Protein AF-A0A2V8R3J3-F1 (afdb_monomer)

Mean predicted aligned error: 10.15 Å

Structure (mmCIF, N/CA/C/O backbone):
data_AF-A0A2V8R3J3-F1
#
_entry.id   AF-A0A2V8R3J3-F1
#
loop_
_atom_site.group_PDB
_atom_site.id
_atom_site.type_symbol
_atom_site.label_atom_id
_atom_site.label_alt_id
_atom_site.label_comp_id
_atom_site.label_asym_id
_atom_site.label_entity_id
_atom_site.label_seq_id
_atom_site.pdbx_PDB_ins_code
_atom_site.Cartn_x
_atom_site.Cartn_y
_atom_site.Cartn_z
_atom_site.occupancy
_atom_site.B_iso_or_equiv
_atom_site.auth_seq_id
_atom_site.auth_comp_id
_atom_site.auth_asym_id
_atom_site.auth_atom_id
_atom_site.pdbx_PDB_model_num
ATOM 1 N N . PHE A 1 1 ? -35.819 13.249 20.692 1.00 42.91 1 PHE A N 1
ATOM 2 C CA . PHE A 1 1 ? -36.403 11.953 20.298 1.00 42.91 1 PHE A CA 1
ATOM 3 C C . PHE A 1 1 ? -35.431 11.275 19.345 1.00 42.91 1 PHE A C 1
ATOM 5 O O . PHE A 1 1 ? -35.082 11.883 18.343 1.00 42.91 1 PHE A O 1
ATOM 12 N N . HIS A 1 2 ? -34.919 10.093 19.696 1.00 44.16 2 HIS A N 1
ATOM 13 C CA . HIS A 1 2 ? -34.054 9.305 18.810 1.00 44.16 2 HIS A CA 1
ATOM 14 C C . HIS A 1 2 ? -34.909 8.629 17.731 1.00 44.16 2 HIS A C 1
ATOM 16 O O . HIS A 1 2 ? -36.010 8.173 18.027 1.00 44.16 2 HIS A O 1
ATOM 22 N N . ALA A 1 3 ? -34.411 8.576 16.493 1.00 47.41 3 ALA A N 1
ATOM 23 C CA . ALA A 1 3 ? -35.167 8.094 15.333 1.00 47.41 3 ALA A CA 1
ATOM 24 C C . ALA A 1 3 ? -35.411 6.572 15.331 1.00 47.41 3 ALA A C 1
ATOM 26 O O . ALA A 1 3 ? -36.243 6.082 14.575 1.00 47.41 3 ALA A O 1
ATOM 27 N N . CYS A 1 4 ? -34.694 5.813 16.164 1.00 45.19 4 CYS A N 1
ATOM 28 C CA . CYS A 1 4 ? -34.815 4.363 16.244 1.00 45.19 4 CYS A CA 1
ATOM 29 C C . CYS A 1 4 ? -34.473 3.878 17.664 1.00 45.19 4 CYS A C 1
ATOM 31 O O . CYS A 1 4 ? -33.452 4.309 18.208 1.00 45.19 4 CYS A O 1
ATOM 33 N N . PRO A 1 5 ? -35.240 2.933 18.240 1.00 49.25 5 PRO A N 1
ATOM 34 C CA . PRO A 1 5 ? -34.886 2.228 19.474 1.00 49.25 5 PRO A CA 1
ATOM 35 C C . PRO A 1 5 ? -33.564 1.443 19.419 1.00 49.25 5 PRO A C 1
ATOM 37 O O . PRO A 1 5 ? -33.252 0.768 20.380 1.00 49.25 5 PRO A O 1
ATOM 40 N N . GLY A 1 6 ? -32.806 1.465 18.317 1.00 51.66 6 GLY A N 1
ATOM 41 C CA . GLY A 1 6 ? -31.495 0.817 18.176 1.00 51.66 6 GLY A CA 1
ATOM 42 C C . GLY A 1 6 ? -30.293 1.772 18.213 1.00 51.66 6 GLY A C 1
ATOM 43 O O . GLY A 1 6 ? -29.151 1.316 18.192 1.00 51.66 6 GLY A O 1
ATOM 44 N N . ASP A 1 7 ? -30.506 3.092 18.278 1.00 54.59 7 ASP A N 1
ATOM 45 C CA . ASP A 1 7 ? -29.428 4.096 18.262 1.00 54.59 7 ASP A CA 1
ATOM 46 C C . ASP A 1 7 ? -28.873 4.395 19.672 1.00 54.59 7 ASP A C 1
ATOM 48 O O . ASP A 1 7 ? -28.800 5.532 20.133 1.00 54.59 7 ASP A O 1
ATOM 52 N N . PHE A 1 8 ? -28.473 3.345 20.395 1.00 54.91 8 PHE A N 1
ATOM 53 C CA . PHE A 1 8 ? -27.893 3.442 21.745 1.00 54.91 8 PHE A CA 1
ATOM 54 C C . PHE A 1 8 ? -26.373 3.663 21.753 1.00 54.91 8 PHE A C 1
ATOM 56 O O . PHE A 1 8 ? -25.719 3.560 22.799 1.00 54.91 8 PHE A O 1
ATOM 63 N N . ARG A 1 9 ? -25.780 3.953 20.588 1.00 55.34 9 ARG A N 1
ATOM 64 C CA . ARG A 1 9 ? -24.326 3.888 20.358 1.00 55.34 9 ARG A CA 1
ATOM 65 C C . ARG A 1 9 ? -23.506 4.888 21.181 1.00 55.34 9 ARG A C 1
ATOM 67 O O . ARG A 1 9 ? -22.289 4.772 21.194 1.00 55.34 9 ARG A O 1
ATOM 74 N N . ARG A 1 10 ? -24.127 5.863 21.853 1.00 57.41 10 ARG A N 1
ATOM 75 C CA . ARG A 1 10 ? -23.413 6.901 22.622 1.00 57.41 10 ARG A CA 1
ATOM 76 C C . ARG A 1 10 ? -23.479 6.747 24.143 1.00 57.41 10 ARG A C 1
ATOM 78 O O . ARG A 1 10 ? -22.656 7.353 24.817 1.00 57.41 10 ARG A O 1
ATOM 85 N N . TYR A 1 11 ? -24.405 5.949 24.680 1.00 67.88 11 TYR A N 1
ATOM 86 C CA . TYR A 1 11 ? -24.687 5.939 26.128 1.00 67.88 11 TYR A CA 1
ATOM 87 C C . TYR A 1 11 ? -24.676 4.553 26.778 1.00 67.88 11 TYR A C 1
ATOM 89 O O . TYR A 1 11 ? -24.856 4.447 27.985 1.00 67.88 11 TYR A O 1
ATOM 97 N N . THR A 1 12 ? -24.444 3.493 26.004 1.00 79.06 12 THR A N 1
ATOM 98 C CA . THR A 1 12 ? -24.236 2.135 26.528 1.00 79.06 12 THR A CA 1
ATOM 99 C C . THR A 1 12 ? -22.749 1.821 26.629 1.00 79.06 12 THR A C 1
ATOM 101 O O . THR A 1 12 ? -21.940 2.418 25.914 1.00 79.06 12 THR A O 1
ATOM 104 N N . ALA A 1 13 ? -22.390 0.853 27.478 1.00 80.88 13 ALA A N 1
ATOM 105 C CA . ALA A 1 13 ? -21.024 0.340 27.532 1.00 80.88 13 ALA A CA 1
ATOM 106 C C . ALA A 1 13 ? -20.548 -0.134 26.148 1.00 80.88 13 ALA A C 1
ATOM 108 O O . ALA A 1 13 ? -19.505 0.308 25.672 1.00 80.88 13 ALA A O 1
ATOM 109 N N . ASP A 1 14 ? -21.370 -0.930 25.458 1.00 82.00 14 ASP A N 1
ATOM 110 C CA . ASP A 1 14 ? -21.074 -1.444 24.115 1.00 82.00 14 ASP A CA 1
ATOM 111 C C . ASP A 1 14 ? -20.912 -0.313 23.087 1.00 82.00 14 ASP A C 1
ATOM 113 O O . ASP A 1 14 ? -19.996 -0.331 22.264 1.00 82.00 14 ASP A O 1
ATOM 117 N N . GLY A 1 15 ? -21.764 0.714 23.163 1.00 80.81 15 GLY A N 1
ATOM 118 C CA . GLY A 1 15 ? -21.678 1.896 22.308 1.00 80.81 15 GLY A CA 1
ATOM 119 C C . GLY A 1 15 ? -20.371 2.672 22.489 1.00 80.81 15 GLY A C 1
ATOM 120 O O . GLY A 1 15 ? -19.706 2.999 21.503 1.00 80.81 15 GLY A O 1
ATOM 121 N N . LEU A 1 16 ? -19.965 2.910 23.741 1.00 83.44 16 LEU A N 1
ATOM 122 C CA . LEU A 1 16 ? -18.696 3.564 24.073 1.00 83.44 16 LEU A CA 1
ATOM 123 C C . LEU A 1 16 ? -17.489 2.735 23.624 1.00 83.44 16 LEU A C 1
ATOM 125 O O . LEU A 1 16 ? -16.563 3.295 23.037 1.00 83.44 16 LEU A O 1
ATOM 129 N N . CYS A 1 17 ? -17.517 1.414 23.823 1.00 83.19 17 CYS A N 1
ATOM 130 C CA . CYS A 1 17 ? -16.487 0.507 23.315 1.00 83.19 17 CYS A CA 1
ATOM 131 C C . CYS A 1 17 ? -16.366 0.601 21.789 1.00 83.19 17 CYS A C 1
ATOM 133 O O . CYS A 1 17 ? -15.278 0.823 21.258 1.00 83.19 17 CYS A O 1
ATOM 135 N N . ALA A 1 18 ? -17.492 0.511 21.075 1.00 74.81 18 ALA A N 1
ATOM 136 C CA . ALA A 1 18 ? -17.528 0.612 19.620 1.00 74.81 18 ALA A CA 1
ATOM 137 C C . ALA A 1 18 ? -17.064 1.986 19.109 1.00 74.81 18 ALA A C 1
ATOM 139 O O . ALA A 1 18 ? -16.524 2.090 18.006 1.00 74.81 18 ALA A O 1
ATOM 140 N N . LEU A 1 19 ? -17.286 3.057 19.874 1.00 77.88 19 LEU A N 1
ATOM 141 C CA . LEU A 1 19 ? -16.795 4.395 19.548 1.00 77.88 19 LEU A CA 1
ATOM 142 C C . LEU A 1 19 ? -15.277 4.499 19.752 1.00 77.88 19 LEU A C 1
ATOM 144 O O . LEU A 1 19 ? -14.589 4.997 18.865 1.00 77.88 19 LEU A O 1
ATOM 148 N N . GLY A 1 20 ? -14.751 3.964 20.856 1.00 80.69 20 GLY A N 1
ATOM 149 C CA . GLY A 1 20 ? -13.310 3.883 21.107 1.00 80.69 20 GLY A CA 1
ATOM 150 C C . GLY A 1 20 ? -12.566 3.076 20.046 1.00 80.69 20 GLY A C 1
ATOM 151 O O . GLY A 1 20 ? -11.585 3.562 19.488 1.00 80.69 20 GLY A O 1
ATOM 152 N N . HIS A 1 21 ? -13.078 1.892 19.697 1.00 75.19 21 HIS A N 1
ATOM 153 C CA . HIS A 1 21 ? -12.499 1.053 18.644 1.00 75.19 21 HIS A CA 1
ATOM 154 C C . HIS A 1 21 ? -12.490 1.755 17.284 1.00 75.19 21 HIS A C 1
ATOM 156 O O . HIS A 1 21 ? -11.467 1.744 16.603 1.00 75.19 21 HIS A O 1
ATOM 162 N N . ARG A 1 22 ? -13.590 2.424 16.906 1.00 65.31 22 ARG A N 1
ATOM 163 C CA . ARG A 1 22 ? -13.649 3.219 15.666 1.00 65.31 22 ARG A CA 1
ATOM 164 C C . ARG A 1 22 ? -12.707 4.420 15.679 1.00 65.31 22 ARG A C 1
ATOM 166 O O . ARG A 1 22 ? -12.228 4.818 14.628 1.00 65.31 22 ARG A O 1
ATOM 173 N N . ALA A 1 23 ? -12.405 4.968 16.854 1.00 71.00 23 ALA A N 1
ATOM 174 C CA . ALA A 1 23 ? -11.395 6.010 17.024 1.00 71.00 23 ALA A CA 1
ATOM 175 C C . ALA A 1 23 ? -9.949 5.462 17.077 1.00 71.00 23 ALA A C 1
ATOM 177 O O . ALA A 1 23 ? -9.011 6.223 17.326 1.00 71.00 23 ALA A O 1
ATOM 178 N N . GLY A 1 24 ? -9.748 4.153 16.877 1.00 66.31 24 GLY A N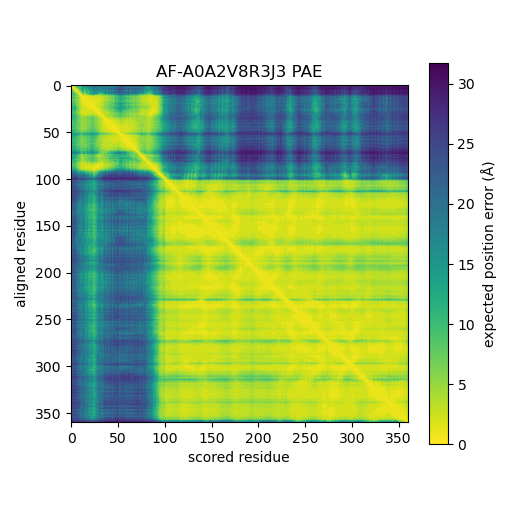 1
ATOM 179 C CA . GLY A 1 24 ? -8.432 3.512 16.922 1.00 66.31 24 GLY A CA 1
ATOM 180 C C . GLY A 1 24 ? -7.829 3.434 18.329 1.00 66.31 24 GLY A C 1
ATOM 181 O O . GLY A 1 24 ? -6.605 3.356 18.475 1.00 66.31 24 GLY A O 1
ATOM 182 N N . LEU A 1 25 ? -8.670 3.492 19.363 1.00 81.38 25 LEU A N 1
ATOM 183 C CA . LEU A 1 25 ? -8.276 3.395 20.762 1.00 81.38 25 LEU A CA 1
ATOM 184 C C . LEU A 1 25 ? -8.548 1.994 21.309 1.00 81.38 25 LEU A C 1
ATOM 186 O O . LEU A 1 25 ? -9.486 1.311 20.902 1.00 81.38 25 LEU A O 1
ATOM 190 N N . GLU A 1 26 ? -7.740 1.585 22.278 1.00 81.88 26 GLU A N 1
ATOM 191 C CA . GLU A 1 26 ? -7.956 0.366 23.045 1.00 81.88 26 GLU A CA 1
ATOM 192 C C . GLU A 1 26 ? -8.824 0.682 24.267 1.00 81.88 26 GLU A C 1
ATOM 194 O O . GLU A 1 26 ? -8.533 1.623 25.013 1.00 81.88 26 GLU A O 1
ATOM 199 N N . VAL A 1 27 ? -9.888 -0.092 24.478 1.00 88.06 27 VAL A N 1
ATOM 200 C CA . VAL A 1 27 ? -10.726 0.027 25.676 1.00 88.06 27 VAL A CA 1
ATOM 201 C C . VAL A 1 27 ? -9.985 -0.610 26.847 1.00 88.06 27 VAL A C 1
ATOM 203 O O . VAL A 1 27 ? -9.779 -1.819 26.866 1.00 88.06 27 VAL A O 1
ATOM 206 N N . VAL A 1 28 ? -9.585 0.195 27.830 1.00 89.75 28 VAL A N 1
ATOM 207 C CA . VAL A 1 28 ? -8.948 -0.306 29.059 1.00 89.75 28 VAL A CA 1
ATOM 208 C C . VAL A 1 28 ? -10.015 -0.818 30.016 1.00 89.75 28 VAL A C 1
ATOM 210 O O . VAL A 1 28 ? -9.911 -1.922 30.541 1.00 89.75 28 VAL A O 1
ATOM 213 N N . CYS A 1 29 ? -11.053 -0.013 30.235 1.00 89.31 29 CYS A N 1
ATOM 214 C CA . CYS A 1 29 ? -12.229 -0.403 30.996 1.00 89.31 29 CYS A CA 1
ATOM 215 C C . CYS A 1 29 ? -13.407 0.520 30.678 1.00 89.31 29 CYS A C 1
ATOM 217 O O . CYS A 1 29 ? -13.229 1.663 30.247 1.00 89.31 29 CYS A O 1
ATOM 219 N N . VAL A 1 30 ? -14.614 0.023 30.933 1.00 87.62 30 VAL A N 1
ATOM 220 C CA . VAL A 1 30 ? -15.837 0.824 30.967 1.00 87.62 30 VAL A CA 1
ATOM 221 C C . VAL A 1 30 ? -16.519 0.557 32.295 1.00 87.62 30 VAL A C 1
ATOM 223 O O . VAL A 1 30 ? -16.745 -0.596 32.651 1.00 87.62 30 VAL A O 1
ATOM 226 N N . LEU A 1 31 ? -16.803 1.619 33.040 1.00 86.50 31 LEU A N 1
ATOM 227 C CA . LEU A 1 31 ? -17.341 1.543 34.390 1.00 86.50 31 LEU A CA 1
ATOM 228 C C . LEU A 1 31 ? -18.715 2.220 34.449 1.00 86.50 31 LEU A C 1
ATOM 230 O O . LEU A 1 31 ? -18.869 3.333 33.931 1.00 86.50 31 LEU A O 1
ATOM 234 N N . PRO A 1 32 ? -19.718 1.581 35.073 1.00 84.19 32 PRO A N 1
ATOM 235 C CA . PRO A 1 32 ? -20.986 2.231 35.363 1.00 84.19 32 PRO A CA 1
ATOM 236 C C . PRO A 1 32 ? -20.775 3.328 36.415 1.00 84.19 32 PRO A C 1
ATOM 238 O O . PRO A 1 32 ? -20.038 3.140 37.381 1.00 84.19 32 PRO A O 1
ATOM 241 N N . VAL A 1 33 ? -21.424 4.479 36.227 1.00 78.44 33 VAL A N 1
ATOM 242 C CA . VAL A 1 33 ? -21.292 5.634 37.141 1.00 78.44 33 VAL A CA 1
ATOM 243 C C . VAL A 1 33 ? -22.565 5.878 37.944 1.00 78.44 33 VAL A C 1
ATOM 245 O O . VAL A 1 33 ? -22.500 6.181 39.130 1.00 78.44 33 VAL A O 1
ATOM 248 N N . HIS A 1 34 ? -23.731 5.749 37.308 1.00 75.31 34 HIS A N 1
ATOM 249 C CA . HIS A 1 34 ? -25.021 5.982 37.953 1.00 75.31 34 HIS A CA 1
ATOM 250 C C . HIS A 1 34 ? -25.994 4.870 37.592 1.00 75.31 34 HIS A C 1
ATOM 252 O O . HIS A 1 34 ? -26.111 4.483 36.425 1.00 75.31 34 HIS A O 1
ATOM 258 N N . SER A 1 35 ? -26.732 4.387 38.585 1.00 75.56 35 SER A N 1
ATOM 259 C CA . SER A 1 35 ? -27.818 3.437 38.364 1.00 75.56 35 SER A CA 1
ATOM 260 C C . SER A 1 35 ? -29.092 4.145 37.903 1.00 75.56 35 SER A C 1
ATOM 262 O O . SER A 1 35 ? -29.298 5.339 38.143 1.00 75.56 35 SER A O 1
ATOM 264 N N . ILE A 1 36 ? -30.009 3.382 37.308 1.00 76.06 36 ILE A N 1
ATOM 265 C CA . ILE A 1 36 ? -31.349 3.877 36.971 1.00 76.06 36 ILE A CA 1
ATOM 266 C C . ILE A 1 36 ? -32.124 4.382 38.203 1.00 76.06 36 ILE A C 1
ATOM 268 O O . ILE A 1 36 ? -32.871 5.356 38.110 1.00 76.06 36 ILE A O 1
ATOM 272 N N . ALA A 1 37 ? -31.902 3.778 39.376 1.00 77.19 37 ALA A N 1
ATOM 273 C CA . ALA A 1 37 ? -32.564 4.155 40.624 1.00 77.19 37 ALA A CA 1
ATOM 274 C C . ALA A 1 37 ? -32.205 5.585 41.057 1.00 77.19 37 ALA A C 1
ATOM 276 O O . ALA A 1 37 ? -33.071 6.331 41.515 1.00 77.19 37 ALA A O 1
ATOM 277 N N . GLN A 1 38 ? -30.949 5.997 40.851 1.00 75.00 38 GLN A N 1
ATOM 278 C CA . GLN A 1 38 ? -30.519 7.375 41.089 1.00 75.00 38 GLN A CA 1
ATOM 279 C C . GLN A 1 38 ? -31.244 8.363 40.176 1.00 75.00 38 GLN A C 1
ATOM 281 O O . GLN A 1 38 ? -31.734 9.386 40.648 1.00 75.00 38 GLN A O 1
ATOM 286 N N . THR A 1 39 ? -31.332 8.065 38.879 1.00 79.19 39 THR A N 1
ATOM 287 C CA . THR A 1 39 ? -31.990 8.949 37.909 1.00 79.19 39 THR A CA 1
ATOM 288 C C . THR A 1 39 ? -33.478 9.103 38.199 1.00 79.19 39 THR A C 1
ATOM 290 O O . THR A 1 39 ? -33.970 10.227 38.257 1.00 79.19 39 THR A O 1
ATOM 293 N N . LEU A 1 40 ? -34.186 7.997 38.438 1.00 81.94 40 LEU A N 1
ATOM 294 C CA . LEU A 1 40 ? -35.610 8.037 38.775 1.00 81.94 40 LEU A CA 1
ATOM 295 C C . LEU A 1 40 ? -35.862 8.784 40.092 1.00 81.94 40 LEU A C 1
ATOM 297 O O . LEU A 1 40 ? -36.807 9.565 40.177 1.00 81.94 40 LEU A O 1
ATOM 301 N N . GLY A 1 41 ? -34.990 8.599 41.089 1.00 83.19 41 GLY A N 1
ATOM 302 C CA . GLY A 1 41 ? -35.058 9.330 42.354 1.00 83.19 41 GLY A CA 1
ATOM 303 C C . GLY A 1 41 ? -34.935 10.846 42.175 1.00 83.19 41 GLY A C 1
ATOM 304 O O . GLY A 1 41 ? -35.734 11.590 42.741 1.00 83.19 41 GLY A O 1
ATOM 305 N N . TRP A 1 42 ? -33.987 11.308 41.354 1.00 80.81 42 TRP A N 1
ATOM 306 C CA . TRP A 1 42 ? -33.818 12.737 41.061 1.00 80.81 42 TRP A CA 1
ATOM 307 C C . TRP A 1 42 ? -34.990 13.326 40.276 1.00 80.81 42 TRP A C 1
ATOM 309 O O . TRP A 1 42 ? -35.491 14.381 40.652 1.00 80.81 42 TRP A O 1
ATOM 319 N N . ILE A 1 43 ? -35.477 12.631 39.242 1.00 85.81 43 ILE A N 1
ATOM 320 C CA . ILE A 1 43 ? -36.650 13.075 38.470 1.00 85.81 43 ILE A CA 1
ATOM 321 C C . ILE A 1 43 ? -37.868 13.233 39.389 1.00 85.81 43 ILE A C 1
ATOM 323 O O . ILE A 1 43 ? -38.581 14.234 39.317 1.00 85.81 43 ILE A O 1
ATOM 327 N N . LEU A 1 44 ? -38.091 12.266 40.285 1.00 87.56 44 LEU A N 1
ATOM 328 C CA . LEU A 1 44 ? -39.192 12.308 41.245 1.00 87.56 44 LEU A CA 1
ATOM 329 C C . LEU A 1 44 ? -39.060 13.481 42.228 1.00 87.56 44 LEU A C 1
ATOM 331 O O . LEU A 1 44 ? -40.060 14.126 42.552 1.00 87.56 44 LEU A O 1
ATOM 335 N N . TRP A 1 45 ? -37.843 13.756 42.704 1.00 88.56 45 TRP A N 1
ATOM 336 C CA . TRP A 1 45 ? -37.567 14.871 43.606 1.00 88.56 45 TRP A CA 1
ATOM 337 C C . TRP A 1 45 ? -37.809 16.232 42.944 1.00 88.56 45 TRP A C 1
ATOM 339 O O . TRP A 1 45 ? -38.534 17.052 43.508 1.00 88.56 45 TRP A O 1
ATOM 349 N N . GLU A 1 46 ? -37.279 16.451 41.738 1.00 89.94 46 GLU A N 1
ATOM 350 C CA . GLU A 1 46 ? -37.471 17.703 40.992 1.00 89.94 46 GLU A CA 1
ATOM 351 C C . GLU A 1 46 ? -38.951 17.948 40.681 1.00 89.94 46 GLU A C 1
ATOM 353 O O . GLU A 1 46 ? -39.480 19.029 40.943 1.00 89.94 46 GLU A O 1
ATOM 358 N N . TYR A 1 47 ? -39.672 16.906 40.256 1.00 90.75 47 TYR A N 1
ATOM 359 C CA . TYR A 1 47 ? -41.118 16.989 40.057 1.00 90.75 47 TYR A CA 1
ATOM 360 C C . TYR A 1 47 ? -41.868 17.390 41.341 1.00 90.75 47 TYR A C 1
ATOM 362 O O . TYR A 1 47 ? -42.793 18.209 41.319 1.00 90.75 47 TYR A O 1
ATOM 370 N N . ALA A 1 48 ? -41.482 16.824 42.489 1.00 91.44 48 ALA A N 1
ATOM 371 C CA . ALA A 1 48 ? -42.096 17.148 43.773 1.00 91.44 48 ALA A CA 1
ATOM 372 C C . ALA A 1 48 ? -41.786 18.579 44.242 1.00 91.44 48 ALA A C 1
ATOM 374 O O . ALA A 1 48 ? -42.641 19.204 44.877 1.00 91.44 48 ALA A O 1
ATOM 375 N N . GLN A 1 49 ? -40.596 19.094 43.930 1.00 89.94 49 GLN A N 1
ATOM 376 C CA . GLN A 1 49 ? -40.210 20.480 44.187 1.00 89.94 49 GLN A CA 1
ATOM 377 C C . GLN A 1 49 ? -41.038 21.446 43.337 1.00 89.94 49 GLN A C 1
ATOM 379 O O . GLN A 1 49 ? -41.607 22.391 43.882 1.00 89.94 49 GLN A O 1
ATOM 384 N N . GLU A 1 50 ? -41.193 21.155 42.046 1.00 93.25 50 GLU A N 1
ATOM 385 C CA . GLU A 1 50 ? -41.939 21.992 41.105 1.00 93.25 50 GLU A CA 1
ATOM 386 C C . GLU A 1 50 ? -43.439 22.055 41.433 1.00 93.25 50 GLU A C 1
ATOM 388 O O . GLU A 1 50 ? -44.045 23.126 41.434 1.00 93.25 50 GLU A O 1
ATOM 393 N N . LYS A 1 51 ? -44.064 20.921 41.779 1.00 90.69 51 LYS A N 1
ATOM 394 C CA . LYS A 1 51 ? -45.497 20.880 42.131 1.00 90.69 51 LYS A CA 1
ATOM 395 C C . LYS A 1 51 ? -45.797 21.302 43.572 1.00 90.69 51 LYS A C 1
ATOM 397 O O . LYS A 1 51 ? -46.970 21.436 43.933 1.00 90.69 51 LYS A O 1
ATOM 402 N N . GLY A 1 52 ? -44.775 21.471 44.410 1.00 87.56 52 GLY A N 1
ATOM 403 C CA . GLY A 1 52 ? -44.904 21.892 45.804 1.00 87.56 52 GLY A CA 1
ATOM 404 C C . GLY A 1 52 ? -45.655 20.906 46.714 1.00 87.56 52 GLY A C 1
ATOM 405 O O . GLY A 1 52 ? -45.908 19.748 46.374 1.00 87.56 52 GLY A O 1
ATOM 406 N N . GLY A 1 53 ? -46.022 21.377 47.912 1.00 89.56 53 GLY A N 1
ATOM 407 C CA . GLY A 1 53 ? -46.716 20.592 48.945 1.00 89.56 53 GLY A CA 1
ATOM 408 C C . GLY A 1 53 ? -45.771 19.829 49.887 1.00 89.56 53 GLY A C 1
ATOM 409 O O . GLY A 1 53 ? -44.770 19.253 49.466 1.00 89.56 53 GLY A O 1
ATOM 410 N N . ARG A 1 54 ? -46.058 19.846 51.199 1.00 89.50 54 ARG A N 1
ATOM 411 C CA . ARG A 1 54 ? -45.199 19.212 52.226 1.00 89.50 54 ARG A CA 1
ATOM 412 C C . ARG A 1 54 ? -45.192 17.684 52.129 1.00 89.50 54 ARG A C 1
ATOM 414 O O . ARG A 1 54 ? -44.123 17.088 52.140 1.00 89.50 54 ARG A O 1
ATOM 421 N N . VAL A 1 55 ? -46.365 17.069 51.975 1.00 90.69 55 VAL A N 1
ATOM 422 C CA . VAL A 1 55 ? -46.509 15.602 51.908 1.00 90.69 55 VAL A CA 1
ATOM 423 C C . VAL A 1 55 ? -45.826 15.031 50.667 1.00 90.69 55 VAL A C 1
ATOM 425 O O . VAL A 1 55 ? -45.062 14.078 50.770 1.00 90.69 55 VAL A O 1
ATOM 428 N N . ARG A 1 56 ? -46.034 15.651 49.499 1.00 89.75 56 ARG A N 1
ATOM 429 C CA . ARG A 1 56 ? -45.414 15.216 48.240 1.00 89.75 56 ARG A CA 1
ATOM 430 C C . ARG A 1 56 ? -43.890 15.249 48.319 1.00 89.75 56 ARG A C 1
ATOM 432 O O . ARG A 1 56 ? -43.246 14.274 47.953 1.00 89.75 56 ARG A O 1
ATOM 439 N N . ARG A 1 57 ? -43.326 16.346 48.836 1.00 91.81 57 ARG A N 1
ATOM 440 C CA . ARG A 1 57 ? -41.877 16.477 49.029 1.00 91.81 57 ARG A CA 1
ATOM 441 C C . ARG A 1 57 ? -41.339 15.455 50.024 1.00 91.81 57 ARG A C 1
ATOM 443 O O . ARG A 1 57 ? -40.316 14.850 49.739 1.00 91.81 57 ARG A O 1
ATOM 450 N N . ALA A 1 58 ? -42.040 15.205 51.130 1.00 91.56 58 ALA A N 1
ATOM 451 C CA . ALA A 1 58 ? -41.640 14.177 52.089 1.00 91.56 58 ALA A CA 1
ATOM 452 C C . ALA A 1 58 ? -41.607 12.777 51.448 1.00 91.56 58 ALA A C 1
ATOM 454 O O . ALA A 1 58 ? -40.593 12.094 51.537 1.00 91.56 58 ALA A O 1
ATOM 455 N N . LEU A 1 59 ? -42.665 12.384 50.728 1.00 90.75 59 LEU A N 1
ATOM 456 C CA . LEU A 1 59 ? -42.738 11.080 50.056 1.00 90.75 59 LEU A CA 1
ATOM 457 C C . LEU A 1 59 ? -41.674 10.921 48.961 1.00 90.75 59 LEU A C 1
ATOM 459 O O . LEU A 1 59 ? -40.998 9.895 48.905 1.00 90.75 59 LEU A O 1
ATOM 463 N N . ALA A 1 60 ? -41.498 11.938 48.113 1.00 90.12 60 ALA A N 1
ATOM 464 C CA . ALA A 1 60 ? -40.484 11.931 47.061 1.00 90.12 60 ALA A CA 1
ATOM 465 C C . ALA A 1 60 ? -39.065 11.869 47.638 1.00 90.12 60 ALA A C 1
ATOM 467 O O . ALA A 1 60 ? -38.236 11.112 47.138 1.00 90.12 60 ALA A O 1
ATOM 468 N N . TRP A 1 61 ? -38.802 12.608 48.721 1.00 88.94 61 TRP A N 1
ATOM 469 C CA . TRP A 1 61 ? -37.525 12.556 49.423 1.00 88.94 61 TRP A CA 1
ATOM 470 C C . TRP A 1 61 ? -37.256 11.166 49.990 1.00 88.94 61 TRP A C 1
ATOM 472 O O . TRP A 1 61 ? -36.179 10.626 49.768 1.00 88.94 61 TRP A O 1
ATOM 482 N N . THR A 1 62 ? -38.229 10.548 50.667 1.00 87.31 62 THR A N 1
ATOM 483 C CA . THR A 1 62 ? -38.068 9.197 51.221 1.00 87.31 62 THR A CA 1
ATOM 484 C C . THR A 1 62 ? -37.812 8.170 50.120 1.00 87.31 62 THR A C 1
ATOM 486 O O . THR A 1 62 ? -36.921 7.335 50.264 1.00 87.31 62 THR A O 1
ATOM 489 N N . ALA A 1 63 ? -38.532 8.257 48.999 1.00 84.56 63 ALA A N 1
ATOM 490 C CA . ALA A 1 63 ? -38.330 7.379 47.851 1.00 84.56 63 ALA A CA 1
ATOM 491 C C . ALA A 1 63 ? -36.944 7.572 47.210 1.00 84.56 63 ALA A C 1
ATOM 493 O O . ALA A 1 63 ? -36.235 6.592 46.985 1.00 84.56 63 ALA A O 1
ATOM 494 N N . ALA A 1 64 ? -36.514 8.817 46.976 1.00 83.75 64 ALA A N 1
ATOM 495 C CA . ALA A 1 64 ? -35.188 9.123 46.441 1.00 83.75 64 ALA A CA 1
ATOM 496 C C . ALA A 1 64 ? -34.067 8.710 47.413 1.00 83.75 64 ALA A C 1
ATOM 498 O O . ALA A 1 64 ? -33.054 8.145 46.998 1.00 83.75 64 ALA A O 1
ATOM 499 N N . TYR A 1 65 ? -34.253 8.930 48.716 1.00 83.88 65 TYR A N 1
ATOM 500 C CA . TYR A 1 65 ? -33.322 8.519 49.767 1.00 83.88 65 TYR A CA 1
ATOM 501 C C . TYR A 1 65 ? -33.175 6.995 49.823 1.00 83.88 65 TYR A C 1
ATOM 503 O O . TYR A 1 65 ? -32.057 6.481 49.802 1.00 83.88 65 TYR A O 1
ATOM 511 N N . ALA A 1 66 ? -34.288 6.257 49.829 1.00 81.88 66 ALA A N 1
ATOM 512 C CA . ALA A 1 66 ? -34.273 4.798 49.818 1.00 81.88 66 ALA A CA 1
ATOM 513 C C . ALA A 1 66 ? -33.640 4.254 48.529 1.00 81.88 66 ALA A C 1
ATOM 515 O O . ALA A 1 66 ? -32.741 3.420 48.597 1.00 81.88 66 ALA A O 1
ATOM 516 N N . ALA A 1 67 ? -34.028 4.779 47.363 1.00 77.38 67 ALA A N 1
ATOM 517 C CA . ALA A 1 67 ? -33.465 4.380 46.075 1.00 77.38 67 ALA A CA 1
ATOM 518 C C . ALA A 1 67 ? -31.950 4.623 46.004 1.00 77.38 67 ALA A C 1
ATOM 520 O O . ALA A 1 67 ? -31.211 3.776 45.511 1.00 77.38 67 ALA A O 1
ATOM 521 N N . THR A 1 68 ? -31.463 5.746 46.539 1.00 73.81 68 THR A N 1
ATOM 522 C CA . THR A 1 68 ? -30.026 6.067 46.553 1.00 73.81 68 THR A CA 1
ATOM 523 C C . THR A 1 68 ? -29.222 5.310 47.606 1.00 73.81 68 THR A C 1
ATOM 525 O O . THR A 1 68 ? -28.025 5.127 47.404 1.00 73.81 68 THR A O 1
ATOM 528 N N . ARG A 1 69 ? -29.836 4.877 48.715 1.00 76.75 69 ARG A N 1
ATOM 529 C CA . ARG A 1 69 ? -29.184 4.051 49.748 1.00 76.75 69 ARG A CA 1
ATOM 530 C C . ARG A 1 69 ? -29.163 2.568 49.401 1.00 76.75 69 ARG A C 1
ATOM 532 O O . ARG A 1 69 ? -28.190 1.898 49.726 1.00 76.75 69 ARG A O 1
ATOM 539 N N . LEU A 1 70 ? -30.228 2.072 48.776 1.00 72.06 70 LEU A N 1
ATOM 540 C CA . LEU A 1 70 ? -30.347 0.676 48.352 1.00 72.06 70 LEU A CA 1
ATOM 541 C C . LEU A 1 70 ? -29.614 0.423 47.036 1.00 72.06 70 LEU A C 1
ATOM 543 O O . LEU A 1 70 ? -29.121 -0.677 46.806 1.00 72.06 70 LEU A O 1
ATOM 547 N N . SER A 1 71 ? -29.504 1.440 46.179 1.00 69.31 71 SER A N 1
ATOM 548 C CA . SER A 1 71 ? -28.668 1.355 44.993 1.00 69.31 71 SER A CA 1
ATOM 549 C C . SER A 1 71 ? -27.218 1.627 45.355 1.00 69.31 71 SER A C 1
ATOM 551 O O . SER A 1 71 ? -26.844 2.749 45.697 1.00 69.31 71 SER A O 1
ATOM 553 N N . ASN A 1 72 ? -26.374 0.616 45.194 1.00 64.25 72 ASN A N 1
ATOM 554 C CA . ASN A 1 72 ? -24.940 0.783 45.338 1.00 64.25 72 ASN A CA 1
ATOM 555 C C . ASN A 1 72 ? -24.436 1.693 44.199 1.00 64.25 72 ASN A C 1
ATOM 557 O O . ASN A 1 72 ? -24.576 1.357 43.023 1.00 64.25 72 ASN A O 1
ATOM 561 N N . ARG A 1 73 ? -23.930 2.888 44.535 1.00 60.16 73 ARG A N 1
ATOM 562 C CA . ARG A 1 73 ? -23.526 3.912 43.543 1.00 60.16 73 ARG A CA 1
ATOM 563 C C . ARG A 1 73 ? -22.403 3.438 42.617 1.00 60.16 73 ARG A C 1
ATOM 565 O O . ARG A 1 73 ? -22.233 3.989 41.541 1.00 60.16 73 ARG A O 1
ATOM 572 N N . THR A 1 74 ? -21.663 2.425 43.047 1.00 60.41 74 THR A N 1
ATOM 573 C CA . THR A 1 74 ? -20.419 1.953 42.434 1.00 60.41 74 THR A CA 1
ATOM 574 C C . THR A 1 74 ? -20.454 0.444 42.206 1.00 60.41 74 THR A C 1
ATOM 576 O O . THR A 1 74 ? -19.428 -0.223 42.304 1.00 60.41 74 THR A O 1
ATOM 579 N N . ASP A 1 75 ? -21.633 -0.126 41.942 1.00 71.00 75 ASP A N 1
ATOM 580 C CA . ASP A 1 75 ? -21.706 -1.530 41.540 1.00 71.00 75 ASP A CA 1
ATOM 581 C C . ASP A 1 75 ? -21.091 -1.709 40.147 1.00 71.00 75 ASP A C 1
ATOM 583 O O . ASP A 1 75 ? -21.734 -1.491 39.119 1.00 71.00 75 ASP A O 1
ATOM 587 N N . THR A 1 76 ? -19.818 -2.094 40.125 1.00 71.81 76 THR A N 1
ATOM 588 C CA . THR A 1 76 ? -19.049 -2.333 38.904 1.00 71.81 76 THR A CA 1
ATOM 589 C C . THR A 1 76 ? -19.485 -3.597 38.166 1.00 71.81 76 THR A C 1
ATOM 591 O O . THR A 1 76 ? -19.074 -3.783 37.023 1.00 71.81 76 THR A O 1
ATOM 594 N N . ALA A 1 77 ? -20.340 -4.441 38.761 1.00 75.12 77 ALA A N 1
ATOM 595 C CA . ALA A 1 77 ? -20.922 -5.598 38.087 1.00 75.12 77 ALA A CA 1
ATOM 596 C C . ALA A 1 77 ? -22.148 -5.238 37.226 1.00 75.12 77 ALA A C 1
ATOM 598 O O . ALA A 1 77 ? -22.624 -6.071 36.451 1.00 75.12 77 ALA A O 1
ATOM 599 N N . LEU A 1 78 ? -22.662 -4.002 37.301 1.00 71.56 78 LEU A N 1
ATOM 600 C CA . LEU A 1 78 ? -23.754 -3.547 36.439 1.00 71.56 78 LEU A CA 1
ATOM 601 C C . LEU A 1 78 ? -23.262 -3.263 35.015 1.00 71.56 78 LEU A C 1
ATOM 603 O O . LEU A 1 78 ? -22.700 -2.210 34.726 1.00 71.56 78 LEU A O 1
ATOM 607 N N . VAL A 1 79 ? -23.553 -4.182 34.094 1.00 67.12 79 VAL A N 1
ATOM 608 C CA . VAL A 1 79 ? -23.100 -4.072 32.694 1.00 67.12 79 VAL A CA 1
ATOM 609 C C . VAL A 1 79 ? -24.111 -3.352 31.790 1.00 67.12 79 VAL A C 1
ATOM 611 O O . VAL A 1 79 ? -23.722 -2.676 30.843 1.00 67.12 79 VAL A O 1
ATOM 614 N N . ARG A 1 80 ? -25.421 -3.473 32.063 1.00 70.94 80 ARG A N 1
ATOM 615 C CA . ARG A 1 80 ? -26.490 -2.998 31.149 1.00 70.94 80 ARG A CA 1
ATOM 616 C C . ARG A 1 80 ? -27.517 -2.038 31.753 1.00 70.94 80 ARG A C 1
ATOM 618 O O . ARG A 1 80 ? -28.178 -1.331 31.007 1.00 70.94 80 ARG A O 1
ATOM 625 N N . ASN A 1 81 ? -27.633 -1.990 33.081 1.00 71.06 81 ASN A N 1
ATOM 626 C CA . ASN A 1 81 ? -28.680 -1.227 33.782 1.00 71.06 81 ASN A CA 1
ATOM 627 C C . ASN A 1 81 ? -28.183 0.098 34.393 1.00 71.06 81 ASN A C 1
ATOM 629 O O . ASN A 1 81 ? -28.889 0.726 35.189 1.00 71.06 81 ASN A O 1
ATOM 633 N N . ALA A 1 82 ? -26.965 0.520 34.050 1.00 75.62 82 ALA A N 1
ATOM 634 C CA . ALA A 1 82 ? -26.469 1.845 34.395 1.00 75.62 82 ALA A CA 1
ATOM 635 C C . ALA A 1 82 ? -26.977 2.877 33.382 1.00 75.62 82 ALA A C 1
ATOM 637 O O . ALA A 1 82 ? -27.051 2.601 32.187 1.00 75.62 82 ALA A O 1
ATOM 638 N N . ASN A 1 83 ? -27.317 4.071 33.862 1.00 76.50 83 ASN A N 1
ATOM 639 C CA . ASN A 1 83 ? -27.792 5.159 33.006 1.00 76.50 83 ASN A CA 1
ATOM 640 C C . ASN A 1 83 ? -26.635 5.983 32.410 1.00 76.50 83 ASN A C 1
ATOM 642 O O . ASN A 1 83 ? -26.802 6.710 31.436 1.00 76.50 83 ASN A O 1
ATOM 646 N N . THR A 1 84 ? -25.440 5.882 32.991 1.00 78.19 84 THR A N 1
ATOM 647 C CA . THR A 1 84 ? -24.234 6.534 32.469 1.00 78.19 84 THR A CA 1
ATOM 648 C C . THR A 1 84 ? -23.016 5.657 32.696 1.00 78.19 84 THR A C 1
ATOM 650 O O . THR A 1 84 ? -22.886 5.045 33.761 1.00 78.19 84 THR A O 1
ATOM 653 N N . PHE A 1 85 ? -22.090 5.691 31.744 1.00 84.50 85 PHE A N 1
ATOM 654 C CA . PHE A 1 85 ? -20.823 4.973 31.788 1.00 84.50 85 PHE A CA 1
ATOM 655 C C . PHE A 1 85 ? -19.652 5.937 31.585 1.00 84.50 85 PHE A C 1
ATOM 657 O O . PHE A 1 85 ? -19.768 6.927 30.862 1.00 84.50 85 PHE A O 1
ATOM 664 N N . GLN A 1 86 ? -18.515 5.621 32.195 1.00 87.69 86 GLN A N 1
ATOM 665 C CA . GLN A 1 86 ? -17.221 6.229 31.900 1.00 87.69 86 GLN A CA 1
ATOM 666 C C . GLN A 1 86 ? -16.324 5.179 31.257 1.00 87.69 86 GLN A C 1
ATOM 668 O O . GLN A 1 86 ? -16.213 4.066 31.763 1.00 87.69 86 GLN A O 1
ATOM 673 N N . ALA A 1 87 ? -15.682 5.534 30.148 1.00 88.81 87 ALA A N 1
ATOM 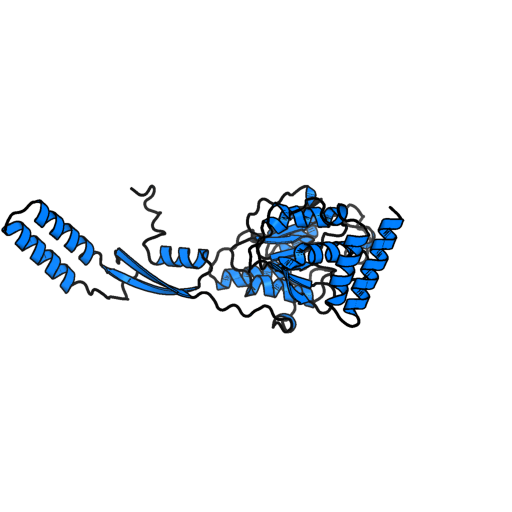674 C CA . ALA A 1 87 ? -14.740 4.667 29.459 1.00 88.81 87 ALA A CA 1
ATOM 675 C C . ALA A 1 87 ? -13.326 5.237 29.578 1.00 88.81 87 ALA A C 1
ATOM 677 O O . ALA A 1 87 ? -13.101 6.422 29.321 1.00 88.81 87 ALA A O 1
ATOM 678 N N . VAL A 1 88 ? -12.376 4.384 29.953 1.00 90.81 88 VAL A N 1
ATOM 679 C CA . VAL A 1 88 ? -10.950 4.695 29.906 1.00 90.81 88 VAL A CA 1
ATOM 680 C C . VAL A 1 88 ? -10.388 4.073 28.643 1.00 90.81 88 VAL A C 1
ATOM 682 O O . VAL A 1 88 ? -10.457 2.859 28.440 1.00 90.81 88 VAL A O 1
ATOM 685 N N . PHE A 1 89 ? -9.811 4.917 27.799 1.00 89.19 89 PHE A N 1
ATOM 686 C CA . PHE A 1 89 ? -9.182 4.497 26.561 1.00 89.19 89 PHE A CA 1
ATOM 687 C C . PHE A 1 89 ? -7.672 4.670 26.648 1.00 89.19 89 PHE A C 1
ATOM 689 O O . PHE A 1 89 ? -7.171 5.656 27.190 1.00 89.19 89 PHE A O 1
ATOM 696 N N . ARG A 1 90 ? -6.940 3.735 26.051 1.00 85.19 90 ARG A N 1
ATOM 697 C CA . ARG A 1 90 ? -5.501 3.842 25.834 1.00 85.19 90 ARG A CA 1
ATOM 698 C C . ARG A 1 90 ? -5.246 4.042 24.351 1.00 85.19 90 ARG A C 1
ATOM 700 O O . ARG A 1 90 ? -5.779 3.319 23.512 1.00 85.19 90 ARG A O 1
ATOM 707 N N . ARG A 1 91 ? -4.377 4.999 24.019 1.00 77.50 91 ARG A N 1
ATOM 708 C CA . ARG A 1 91 ? -3.786 5.052 22.680 1.00 77.50 91 ARG A CA 1
ATOM 709 C C . ARG A 1 91 ? -2.775 3.903 22.585 1.00 77.50 91 ARG A C 1
ATOM 711 O O . ARG A 1 91 ? -1.832 3.897 23.378 1.00 77.50 91 ARG A O 1
ATOM 718 N N . PRO A 1 92 ? -2.949 2.932 21.675 1.00 65.25 92 PRO A N 1
ATOM 719 C CA . PRO A 1 92 ? -2.020 1.817 21.584 1.00 65.25 92 PRO A CA 1
ATOM 720 C C . PRO A 1 92 ? -0.609 2.337 21.286 1.00 65.25 92 PRO A C 1
ATOM 722 O O . PRO A 1 92 ? -0.403 3.080 20.323 1.00 65.25 92 PRO A O 1
ATOM 725 N N . ILE A 1 93 ? 0.366 1.958 22.120 1.00 57.69 93 ILE A N 1
ATOM 726 C CA . ILE A 1 93 ? 1.782 2.254 21.878 1.00 57.69 93 ILE A CA 1
ATOM 727 C C . ILE A 1 93 ? 2.218 1.381 20.705 1.00 57.69 93 ILE A C 1
ATOM 729 O O . ILE A 1 93 ? 2.504 0.193 20.858 1.00 57.69 93 ILE A O 1
ATOM 733 N N . ARG A 1 94 ? 2.239 1.961 19.505 1.00 61.25 94 ARG A N 1
ATOM 734 C CA . ARG A 1 94 ? 2.723 1.260 18.317 1.00 61.25 94 ARG A CA 1
ATOM 735 C C . ARG A 1 94 ? 4.235 1.331 18.304 1.00 61.25 94 ARG A C 1
ATOM 737 O O . ARG A 1 94 ? 4.811 2.414 18.247 1.00 61.25 94 ARG A O 1
ATOM 744 N N . LYS A 1 95 ? 4.883 0.166 18.325 1.00 61.34 95 LYS A N 1
ATOM 745 C CA . LYS A 1 95 ? 6.309 0.108 18.010 1.00 61.34 95 LYS A CA 1
ATOM 746 C C . LYS A 1 95 ? 6.485 0.660 16.588 1.00 61.34 95 LYS A C 1
ATOM 748 O O . LYS A 1 95 ? 5.754 0.214 15.694 1.00 61.34 95 LYS A O 1
ATOM 753 N N . PRO A 1 96 ? 7.403 1.615 16.364 1.00 61.78 96 PRO A N 1
ATOM 754 C CA . PRO A 1 96 ? 7.695 2.076 15.016 1.00 61.78 96 PRO A CA 1
ATOM 755 C C . PRO A 1 96 ? 8.038 0.868 14.139 1.00 61.78 96 PRO A C 1
ATOM 757 O O . PRO A 1 96 ? 8.634 -0.106 14.613 1.00 61.78 96 PRO A O 1
ATOM 760 N N . LEU A 1 97 ? 7.623 0.895 12.868 1.00 65.56 97 LEU A N 1
ATOM 761 C CA . LEU A 1 97 ? 8.168 -0.062 11.908 1.00 65.56 97 LEU A CA 1
ATOM 762 C C . LEU A 1 97 ? 9.645 0.315 11.776 1.00 65.56 97 LEU A C 1
ATOM 764 O O . LEU A 1 97 ? 9.980 1.330 11.184 1.00 65.56 97 LEU A O 1
ATOM 768 N N . THR A 1 98 ? 10.528 -0.445 12.408 1.00 63.34 98 THR A N 1
ATOM 769 C CA . THR A 1 98 ? 11.962 -0.188 12.313 1.00 63.34 98 THR A CA 1
ATOM 770 C C . THR A 1 98 ? 12.564 -1.014 11.175 1.00 63.34 98 THR A C 1
ATOM 772 O O . THR A 1 98 ? 12.026 -2.071 10.821 1.00 63.34 98 THR A O 1
ATOM 775 N N . PRO A 1 99 ? 13.723 -0.615 10.625 1.00 58.88 99 PRO A N 1
ATOM 776 C CA . PRO A 1 99 ? 14.456 -1.412 9.638 1.00 58.88 99 PRO A CA 1
ATOM 777 C C . PRO A 1 99 ? 14.775 -2.852 10.093 1.00 58.88 99 PRO A C 1
ATOM 779 O O . PRO A 1 99 ? 14.876 -3.757 9.260 1.00 58.88 99 PRO A O 1
ATOM 782 N N . ALA A 1 100 ? 14.879 -3.077 11.410 1.00 59.66 100 ALA A N 1
ATOM 783 C CA . ALA A 1 100 ? 15.139 -4.362 12.072 1.00 59.66 100 ALA A CA 1
ATOM 784 C C . ALA A 1 100 ? 13.854 -5.130 12.458 1.00 59.66 100 ALA A C 1
ATOM 786 O O . ALA A 1 100 ? 13.809 -5.852 13.459 1.00 59.66 100 ALA A O 1
ATOM 787 N N . SER A 1 101 ? 12.781 -4.941 11.696 1.00 70.31 101 SER A N 1
ATOM 788 C CA . SER A 1 101 ? 11.443 -5.407 12.055 1.00 70.31 101 SER A CA 1
ATOM 789 C C . SER A 1 101 ? 11.322 -6.936 12.090 1.00 70.31 101 SER A C 1
ATOM 791 O O . SER A 1 101 ? 11.948 -7.675 11.326 1.00 70.31 101 SER A O 1
ATOM 793 N N . ALA A 1 102 ? 10.480 -7.418 13.010 1.00 81.62 102 ALA A N 1
ATOM 794 C CA . ALA A 1 102 ? 10.287 -8.839 13.304 1.00 81.62 102 ALA A CA 1
ATOM 795 C C . ALA A 1 102 ? 9.821 -9.669 12.092 1.00 81.62 102 ALA A C 1
ATOM 797 O O . ALA A 1 102 ? 10.071 -10.874 12.052 1.00 81.62 102 ALA A O 1
ATOM 798 N N . TRP A 1 103 ? 9.201 -9.039 11.088 1.00 90.19 103 TRP A N 1
ATOM 799 C CA . TRP A 1 103 ? 8.738 -9.713 9.873 1.00 90.19 103 TRP A CA 1
ATOM 800 C C . TRP A 1 103 ? 9.866 -10.380 9.088 1.00 90.19 103 TRP A C 1
ATOM 802 O O . TRP A 1 103 ? 9.638 -11.418 8.473 1.00 90.19 103 TRP A O 1
ATOM 812 N N . ARG A 1 104 ? 11.104 -9.864 9.157 1.00 90.50 104 ARG A N 1
ATOM 813 C CA . ARG A 1 104 ? 12.245 -10.459 8.438 1.00 90.50 104 ARG A CA 1
ATOM 814 C C . ARG A 1 104 ? 12.495 -11.915 8.830 1.00 90.50 104 ARG A C 1
ATOM 816 O O . ARG A 1 104 ? 12.962 -12.675 7.990 1.00 90.50 104 ARG A O 1
ATOM 823 N N . ARG A 1 105 ? 12.174 -12.274 10.080 1.00 89.44 105 ARG A N 1
ATOM 824 C CA . ARG A 1 105 ? 12.347 -13.615 10.660 1.00 89.44 105 ARG A CA 1
ATOM 825 C C . ARG A 1 105 ? 11.083 -14.475 10.617 1.00 89.44 105 ARG A C 1
ATOM 827 O O . ARG A 1 105 ? 11.122 -15.608 11.083 1.00 89.44 105 ARG A O 1
ATOM 834 N N . ARG A 1 106 ? 9.955 -13.950 10.125 1.00 91.56 106 ARG A N 1
ATOM 835 C CA . ARG A 1 106 ? 8.734 -14.754 9.982 1.00 91.56 106 ARG A CA 1
ATOM 836 C C . ARG A 1 106 ? 8.940 -15.825 8.909 1.00 91.56 106 ARG A C 1
ATOM 838 O O . ARG A 1 106 ? 9.807 -15.689 8.052 1.00 91.56 106 ARG A O 1
ATOM 845 N N . ALA A 1 107 ? 8.149 -16.887 8.949 1.00 93.75 107 ALA A N 1
ATOM 846 C CA . ALA A 1 107 ? 8.037 -17.770 7.796 1.00 93.75 107 ALA A CA 1
ATOM 847 C C . ALA A 1 107 ? 7.294 -17.039 6.666 1.00 93.75 107 ALA A C 1
ATOM 849 O O . ALA A 1 107 ? 6.506 -16.126 6.927 1.00 93.75 107 ALA A O 1
ATOM 850 N N . VAL A 1 108 ? 7.539 -17.434 5.416 1.00 94.56 108 VAL A N 1
ATOM 851 C CA . VAL A 1 108 ? 6.646 -17.048 4.315 1.00 94.56 108 VAL A CA 1
ATOM 852 C C . VAL A 1 108 ? 5.254 -17.625 4.615 1.00 94.56 108 VAL A C 1
ATOM 854 O O . VAL A 1 108 ? 5.183 -18.772 5.069 1.00 94.56 108 VAL A O 1
ATOM 857 N N . PRO A 1 109 ? 4.161 -16.868 4.413 1.00 93.75 109 PRO A N 1
ATOM 858 C CA . PRO A 1 109 ? 2.816 -17.374 4.661 1.00 93.75 109 PRO A CA 1
ATOM 859 C C . PRO A 1 109 ? 2.547 -18.635 3.841 1.00 93.75 109 PRO A C 1
ATOM 861 O O . PRO A 1 109 ? 2.799 -18.664 2.637 1.00 93.75 109 PRO A O 1
ATOM 864 N N . VAL A 1 110 ? 2.005 -19.671 4.486 1.00 93.81 110 VAL A N 1
ATOM 865 C CA . VAL A 1 110 ? 1.696 -20.951 3.824 1.00 93.81 110 VAL A CA 1
ATOM 866 C C . VAL A 1 110 ? 0.709 -20.753 2.669 1.00 93.81 110 VAL A C 1
ATOM 868 O O . VAL A 1 110 ? 0.819 -21.442 1.658 1.00 93.81 110 VAL A O 1
ATOM 871 N N . ALA A 1 111 ? -0.188 -19.766 2.779 1.00 93.12 111 ALA A N 1
ATOM 872 C CA . ALA A 1 111 ? -1.118 -19.382 1.719 1.00 93.12 111 ALA A CA 1
ATOM 873 C C . ALA A 1 111 ? -0.410 -19.054 0.390 1.00 93.12 111 ALA A C 1
ATOM 875 O O . ALA A 1 111 ? -0.909 -19.404 -0.672 1.00 93.12 111 ALA A O 1
ATOM 876 N N . CYS A 1 112 ? 0.789 -18.466 0.435 1.00 94.00 112 CYS A N 1
ATOM 877 C CA . CYS A 1 112 ? 1.554 -18.104 -0.760 1.00 94.00 112 CYS A CA 1
ATOM 878 C C . CYS A 1 112 ? 2.385 -19.268 -1.332 1.00 94.00 112 CYS A C 1
ATOM 880 O O . CYS A 1 112 ? 2.955 -19.131 -2.408 1.00 94.00 112 CYS A O 1
ATOM 882 N N . ALA A 1 113 ? 2.499 -20.404 -0.634 1.00 88.44 113 ALA A N 1
ATOM 883 C CA . ALA A 1 113 ? 3.492 -21.437 -0.954 1.00 88.44 113 ALA A CA 1
ATOM 884 C C . ALA A 1 113 ? 3.263 -22.153 -2.297 1.00 88.44 113 ALA A C 1
ATOM 886 O O . ALA A 1 113 ? 4.187 -22.766 -2.824 1.00 88.44 113 ALA A O 1
ATOM 887 N N . ARG A 1 114 ? 2.035 -22.122 -2.826 1.00 85.56 114 ARG A N 1
ATOM 888 C CA . ARG A 1 114 ? 1.637 -22.851 -4.044 1.00 85.56 114 ARG A CA 1
ATOM 889 C C . ARG A 1 114 ? 1.282 -21.944 -5.217 1.00 85.56 114 ARG A C 1
ATOM 891 O O . ARG A 1 114 ? 0.849 -22.444 -6.250 1.00 85.56 114 ARG A O 1
ATOM 898 N N . VAL A 1 115 ? 1.440 -20.634 -5.056 1.00 92.12 115 VAL A N 1
ATOM 899 C CA . VAL A 1 115 ? 1.060 -19.660 -6.075 1.00 92.12 115 VAL A CA 1
ATOM 900 C C . VAL A 1 115 ? 2.312 -19.136 -6.763 1.00 92.12 115 VAL A C 1
ATOM 902 O O . VAL A 1 115 ? 3.189 -18.605 -6.077 1.00 92.12 115 VAL A O 1
ATOM 905 N N . PRO A 1 116 ? 2.420 -19.272 -8.097 1.00 92.81 116 PRO A N 1
ATOM 906 C CA . PRO A 1 116 ? 3.502 -18.647 -8.839 1.00 92.81 116 PRO A CA 1
ATOM 907 C C . PRO A 1 116 ? 3.479 -17.134 -8.613 1.00 92.81 116 PRO A C 1
ATOM 909 O O . PRO A 1 116 ? 2.438 -16.492 -8.731 1.00 92.81 116 PRO A O 1
ATOM 912 N N . THR A 1 117 ? 4.620 -16.563 -8.246 1.00 94.81 117 THR A N 1
ATOM 913 C CA . THR A 1 117 ? 4.744 -15.135 -7.952 1.00 94.81 117 THR A CA 1
ATOM 914 C C . THR A 1 117 ? 6.156 -14.649 -8.245 1.00 94.81 117 THR A C 1
ATOM 916 O O . THR A 1 117 ? 7.116 -15.408 -8.107 1.00 94.81 117 THR A O 1
ATOM 919 N N . MET A 1 118 ? 6.273 -13.379 -8.632 1.00 94.44 118 MET A N 1
ATOM 920 C CA . MET A 1 118 ? 7.553 -12.680 -8.788 1.00 94.44 118 MET A CA 1
ATOM 921 C C . MET A 1 118 ? 8.030 -12.027 -7.485 1.00 94.44 118 MET A C 1
ATOM 923 O O . MET A 1 118 ? 9.181 -11.605 -7.395 1.00 94.44 118 MET A O 1
ATOM 927 N N . LEU A 1 119 ? 7.177 -11.990 -6.455 1.00 95.81 119 LEU A N 1
ATOM 928 C CA . LEU A 1 119 ? 7.535 -11.421 -5.163 1.00 95.81 119 LEU A CA 1
ATOM 929 C C . LEU A 1 119 ? 8.590 -12.279 -4.466 1.00 95.81 119 LEU A C 1
ATOM 931 O O . LEU A 1 119 ? 8.461 -13.499 -4.324 1.00 95.81 119 LEU A O 1
ATOM 935 N N . MET A 1 120 ? 9.600 -11.617 -3.913 1.00 94.94 120 MET A N 1
ATOM 936 C CA . MET A 1 120 ? 10.588 -12.288 -3.087 1.00 94.94 120 MET A CA 1
ATOM 937 C C . MET A 1 120 ? 9.975 -12.726 -1.748 1.00 94.94 120 MET A C 1
ATOM 939 O O . MET A 1 120 ? 9.084 -12.062 -1.207 1.00 94.94 120 MET A O 1
ATOM 943 N N . PRO A 1 121 ? 10.544 -13.754 -1.089 1.00 94.94 121 PRO A N 1
ATOM 944 C CA . PRO A 1 121 ? 10.123 -14.165 0.250 1.00 94.94 121 PRO A CA 1
ATOM 945 C C . PRO A 1 121 ? 10.057 -13.017 1.270 1.00 94.94 121 PRO A C 1
ATOM 947 O O . PRO A 1 121 ? 9.228 -13.040 2.175 1.00 94.94 121 PRO A O 1
ATOM 950 N N . GLY A 1 122 ? 10.942 -12.020 1.153 1.00 94.56 122 GLY A N 1
ATOM 951 C CA . GLY A 1 122 ? 10.937 -10.837 2.016 1.00 94.56 122 GLY A CA 1
ATOM 952 C C . GLY A 1 122 ? 9.690 -9.968 1.851 1.00 94.56 122 GLY A C 1
ATOM 953 O O . GLY A 1 122 ? 9.152 -9.503 2.852 1.00 94.56 122 GLY A O 1
ATOM 954 N N . GLU A 1 123 ? 9.207 -9.798 0.623 1.00 96.81 123 GLU A N 1
ATOM 955 C CA . GLU A 1 123 ? 8.024 -8.992 0.303 1.00 96.81 123 GLU A CA 1
ATOM 956 C C . GLU A 1 123 ? 6.757 -9.682 0.796 1.00 96.81 123 GLU A C 1
ATOM 958 O O . GLU A 1 123 ? 5.972 -9.069 1.512 1.00 96.81 123 GLU A O 1
ATOM 963 N N . LEU A 1 124 ? 6.627 -10.992 0.563 1.00 97.62 124 LEU A N 1
ATOM 964 C CA . LEU A 1 124 ? 5.507 -11.784 1.085 1.00 97.62 124 LEU A CA 1
ATOM 965 C C . LEU A 1 124 ? 5.408 -11.697 2.618 1.00 97.62 124 LEU A C 1
ATOM 967 O O . LEU A 1 124 ? 4.329 -11.503 3.175 1.00 97.62 124 LEU A O 1
ATOM 971 N N . ARG A 1 125 ? 6.546 -11.789 3.322 1.00 96.25 125 ARG A N 1
ATOM 972 C CA . ARG A 1 125 ? 6.586 -11.637 4.787 1.00 96.25 125 ARG A CA 1
ATOM 973 C C . ARG A 1 125 ? 6.212 -10.236 5.245 1.00 96.25 125 ARG A C 1
ATOM 975 O O . ARG A 1 125 ? 5.543 -10.096 6.269 1.00 96.25 125 ARG A O 1
ATOM 982 N N . LEU A 1 126 ? 6.691 -9.219 4.533 1.00 96.38 126 LEU A N 1
ATOM 983 C CA . LEU A 1 126 ? 6.408 -7.824 4.835 1.00 96.38 126 LEU A CA 1
ATOM 984 C C . LEU A 1 126 ? 4.914 -7.533 4.669 1.00 96.38 126 LEU A C 1
ATOM 986 O O . LEU A 1 126 ? 4.297 -7.074 5.624 1.00 96.38 126 LEU A O 1
ATOM 990 N N . LEU A 1 127 ? 4.331 -7.846 3.510 1.00 98.12 127 LEU A N 1
ATOM 991 C CA . LEU A 1 127 ? 2.917 -7.598 3.214 1.00 98.12 127 LEU A CA 1
ATOM 992 C C . LEU A 1 127 ? 2.003 -8.305 4.218 1.00 98.12 127 LEU A C 1
ATOM 994 O O . LEU A 1 127 ? 1.140 -7.671 4.825 1.00 98.12 127 LEU A O 1
ATOM 998 N N . HIS A 1 128 ? 2.272 -9.582 4.496 1.00 98.00 128 HIS A N 1
ATOM 999 C CA . HIS A 1 128 ? 1.541 -10.324 5.520 1.00 98.00 128 HIS A CA 1
ATOM 1000 C C . HIS A 1 128 ? 1.672 -9.697 6.911 1.00 98.00 128 HIS A C 1
ATOM 1002 O O . HIS A 1 128 ? 0.690 -9.583 7.638 1.00 98.00 128 HIS A O 1
ATOM 1008 N N . TYR A 1 129 ? 2.876 -9.280 7.316 1.00 95.94 129 TYR A N 1
ATOM 1009 C CA . TYR A 1 129 ? 3.074 -8.611 8.603 1.00 95.94 129 TYR A CA 1
ATOM 1010 C C . TYR A 1 129 ? 2.326 -7.280 8.695 1.00 95.94 129 TYR A C 1
ATOM 1012 O O . TYR A 1 129 ? 1.765 -6.978 9.746 1.00 95.94 129 TYR A O 1
ATOM 1020 N N . LEU A 1 130 ? 2.331 -6.479 7.628 1.00 96.44 130 LEU A N 1
ATOM 1021 C CA . LEU A 1 130 ? 1.624 -5.202 7.603 1.00 96.44 130 LEU A CA 1
ATOM 1022 C C . LEU A 1 130 ? 0.114 -5.424 7.754 1.00 96.44 130 LEU A C 1
ATOM 1024 O O . LEU A 1 130 ? -0.502 -4.825 8.634 1.00 96.44 130 LEU A O 1
ATOM 1028 N N . ALA A 1 131 ? -0.464 -6.346 6.988 1.00 97.81 131 ALA A N 1
ATOM 1029 C CA . ALA A 1 131 ? -1.881 -6.664 7.109 1.00 97.81 131 ALA A CA 1
ATOM 1030 C C . ALA A 1 131 ? -2.241 -7.289 8.475 1.00 97.81 131 ALA A C 1
ATOM 1032 O O . ALA A 1 131 ? -3.274 -6.959 9.049 1.00 97.81 131 ALA A O 1
ATOM 1033 N N . GLU A 1 132 ? -1.381 -8.139 9.048 1.00 96.00 132 GLU A N 1
ATOM 1034 C CA . GLU A 1 132 ? -1.656 -8.794 10.335 1.00 96.00 132 GLU A CA 1
ATOM 1035 C C . GLU A 1 132 ? -1.480 -7.873 11.548 1.00 96.00 132 GLU A C 1
ATOM 1037 O O . GLU A 1 132 ? -2.322 -7.844 12.445 1.00 96.00 132 GLU A O 1
ATOM 1042 N N . GLU A 1 133 ? -0.366 -7.148 11.624 1.00 92.50 133 GLU A N 1
ATOM 1043 C CA . GLU A 1 133 ? 0.053 -6.452 12.848 1.00 92.50 133 GLU A CA 1
ATOM 1044 C C . GLU A 1 133 ? -0.144 -4.940 12.783 1.00 92.50 133 GLU A C 1
ATOM 1046 O O . GLU A 1 133 ? -0.067 -4.267 13.815 1.00 92.50 133 GLU A O 1
ATOM 1051 N N . ARG A 1 134 ? -0.318 -4.378 11.581 1.00 90.81 134 ARG A N 1
ATOM 1052 C CA . ARG A 1 134 ? -0.357 -2.925 11.381 1.00 90.81 134 ARG A CA 1
ATOM 1053 C C . ARG A 1 134 ? -1.715 -2.406 10.960 1.00 90.81 134 ARG A C 1
ATOM 1055 O O . ARG A 1 134 ? -1.997 -1.279 11.348 1.00 90.81 134 ARG A O 1
ATOM 1062 N N . TYR A 1 135 ? -2.516 -3.217 10.273 1.00 95.44 135 TYR A N 1
ATOM 1063 C CA . TYR A 1 135 ? -3.869 -2.859 9.865 1.00 95.44 135 TYR A CA 1
ATOM 1064 C C . TYR A 1 135 ? -4.787 -2.563 11.062 1.00 95.44 135 TYR A C 1
ATOM 1066 O O . TYR A 1 135 ? -4.840 -3.334 12.030 1.00 95.44 135 TYR A O 1
ATOM 1074 N N . THR A 1 136 ? -5.525 -1.456 10.992 1.00 91.62 136 THR A N 1
ATOM 1075 C CA . THR A 1 136 ? -6.383 -0.933 12.062 1.00 91.62 136 THR A CA 1
ATOM 1076 C C . THR A 1 136 ? -7.845 -0.879 11.670 1.00 91.62 136 THR A C 1
ATOM 1078 O O . THR A 1 136 ? -8.693 -0.765 12.554 1.00 91.62 136 THR A O 1
ATOM 1081 N N . GLY A 1 137 ? -8.172 -1.044 10.390 1.00 93.69 137 GLY A N 1
ATOM 1082 C CA . GLY A 1 137 ? -9.553 -0.969 9.915 1.00 93.69 137 GLY A CA 1
ATOM 1083 C C . GLY A 1 137 ? -10.049 0.459 9.722 1.00 93.69 137 GLY A C 1
ATOM 1084 O O . GLY A 1 137 ? -11.254 0.679 9.754 1.00 93.69 137 GLY A O 1
ATOM 1085 N N . GLU A 1 138 ? -9.145 1.430 9.575 1.00 92.75 138 GLU A N 1
ATOM 1086 C CA . GLU A 1 138 ? -9.514 2.831 9.311 1.00 92.75 138 GLU A CA 1
ATOM 1087 C C . GLU A 1 138 ? -9.492 3.180 7.820 1.00 92.75 138 GLU A C 1
ATOM 1089 O O . GLU A 1 138 ? -9.967 4.246 7.432 1.00 92.75 138 GLU A O 1
ATOM 1094 N N . GLY A 1 139 ? -8.962 2.285 6.990 1.00 95.88 139 GLY A N 1
ATOM 1095 C CA . GLY A 1 139 ? -8.968 2.410 5.542 1.00 95.88 139 GLY A CA 1
ATOM 1096 C C . GLY A 1 139 ? -8.897 1.056 4.846 1.00 95.88 139 GLY A C 1
ATOM 1097 O O . GLY A 1 139 ? -8.823 0.004 5.484 1.00 95.88 139 GLY A O 1
ATOM 1098 N N . ALA A 1 140 ? -8.916 1.087 3.521 1.00 98.06 140 ALA A N 1
ATOM 1099 C CA . ALA A 1 140 ? -8.735 -0.089 2.685 1.00 98.06 140 ALA A CA 1
ATOM 1100 C C . ALA A 1 140 ? -7.254 -0.489 2.565 1.00 98.06 140 ALA A C 1
ATOM 1102 O O . ALA A 1 140 ? -6.340 0.294 2.847 1.00 98.06 140 ALA A O 1
ATOM 1103 N N . ILE A 1 141 ? -7.030 -1.714 2.102 1.00 98.81 141 ILE A N 1
ATOM 1104 C CA . ILE A 1 141 ? -5.745 -2.184 1.588 1.00 98.81 141 ILE A CA 1
ATOM 1105 C C . ILE A 1 141 ? -5.828 -2.145 0.061 1.00 98.81 141 I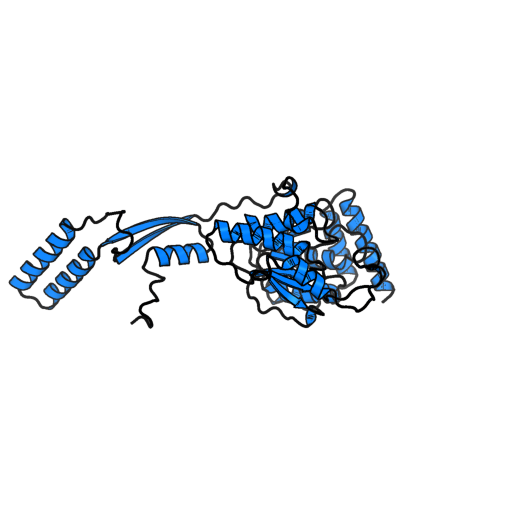LE A C 1
ATOM 1107 O O . ILE A 1 141 ? -6.765 -2.688 -0.514 1.00 98.81 141 ILE A O 1
ATOM 1111 N N . VAL A 1 142 ? -4.857 -1.528 -0.600 1.00 98.81 142 VAL A N 1
ATOM 1112 C CA . VAL A 1 142 ? -4.746 -1.497 -2.061 1.00 98.81 142 VAL A CA 1
ATOM 1113 C C . VAL A 1 142 ? -3.566 -2.364 -2.485 1.00 98.81 142 VAL A C 1
ATOM 1115 O O . VAL A 1 142 ? -2.443 -2.172 -2.019 1.00 98.81 142 VAL A O 1
ATOM 1118 N N . ASP A 1 143 ? -3.846 -3.317 -3.365 1.00 98.81 143 ASP A N 1
ATOM 1119 C CA . ASP A 1 143 ? -2.901 -4.249 -3.976 1.00 98.81 143 ASP A CA 1
ATOM 1120 C C . ASP A 1 143 ? -2.855 -3.964 -5.483 1.00 98.81 143 ASP A C 1
ATOM 1122 O O . ASP A 1 143 ? -3.615 -4.524 -6.275 1.00 98.81 143 ASP A O 1
ATOM 1126 N N . ALA A 1 144 ? -2.034 -2.987 -5.866 1.00 98.31 144 ALA A N 1
ATOM 1127 C CA . ALA A 1 144 ? -1.979 -2.464 -7.223 1.00 98.31 144 ALA A CA 1
ATOM 1128 C C . ALA A 1 144 ? -0.926 -3.221 -8.046 1.00 98.31 144 ALA A C 1
ATOM 1130 O O . ALA A 1 144 ? 0.225 -2.794 -8.114 1.00 98.31 144 ALA A O 1
ATOM 1131 N N . GLY A 1 145 ? -1.331 -4.317 -8.691 1.00 97.56 145 GLY A N 1
ATOM 1132 C CA . GLY A 1 145 ? -0.475 -5.225 -9.465 1.00 97.56 145 GLY A CA 1
ATOM 1133 C C . GLY A 1 145 ? -0.411 -6.599 -8.810 1.00 97.56 145 GLY A C 1
ATOM 1134 O O . GLY A 1 145 ? 0.597 -6.962 -8.214 1.00 97.56 145 GLY A O 1
ATOM 1135 N N . CYS A 1 146 ? -1.519 -7.340 -8.852 1.00 97.50 146 CYS A N 1
ATOM 1136 C CA . CYS A 1 146 ? -1.659 -8.570 -8.072 1.00 97.50 146 CYS A CA 1
ATOM 1137 C C . CYS A 1 146 ? -1.198 -9.851 -8.791 1.00 97.50 146 CYS A C 1
ATOM 1139 O O . CYS A 1 146 ? -0.947 -10.866 -8.128 1.00 97.50 146 CYS A O 1
ATOM 1141 N N . PHE A 1 147 ? -1.052 -9.819 -10.120 1.00 97.94 147 PHE A N 1
ATOM 1142 C CA . PHE A 1 147 ? -0.660 -10.951 -10.958 1.00 97.94 147 PHE A CA 1
ATOM 1143 C C . PHE A 1 147 ? -1.446 -12.231 -10.603 1.00 97.94 147 PHE A C 1
ATOM 1145 O O . PHE A 1 147 ? -2.672 -12.223 -10.547 1.00 97.94 147 PHE A O 1
ATOM 1152 N N . LEU A 1 148 ? -0.771 -13.350 -10.325 1.00 98.00 148 LEU A N 1
ATOM 1153 C CA . LEU A 1 148 ? -1.400 -14.617 -9.932 1.00 98.00 148 LEU A CA 1
ATOM 1154 C C . LEU A 1 148 ? -1.814 -14.680 -8.448 1.00 98.00 148 LEU A C 1
ATOM 1156 O O . LEU A 1 148 ? -2.293 -15.722 -8.000 1.00 98.00 148 LEU A O 1
ATOM 1160 N N . GLY A 1 149 ? -1.673 -13.583 -7.694 1.00 98.12 149 GLY A N 1
ATOM 1161 C CA . GLY A 1 149 ? -2.227 -13.416 -6.346 1.00 98.12 149 GLY A CA 1
ATOM 1162 C C . GLY A 1 149 ? -1.230 -13.567 -5.202 1.00 98.12 149 GLY A C 1
ATOM 1163 O O . GLY A 1 149 ? -1.639 -13.699 -4.052 1.00 98.12 149 GLY A O 1
ATOM 1164 N N . GLY A 1 150 ? 0.079 -13.554 -5.470 1.00 98.25 150 GLY A N 1
ATOM 1165 C CA . GLY A 1 150 ? 1.099 -13.693 -4.423 1.00 98.25 150 GLY A CA 1
ATOM 1166 C C . GLY A 1 150 ? 1.019 -12.598 -3.350 1.00 98.25 150 GLY A C 1
ATOM 1167 O O . GLY A 1 150 ? 0.989 -12.911 -2.155 1.00 98.25 150 GLY A O 1
ATOM 1168 N N . SER A 1 151 ? 0.947 -11.328 -3.768 1.00 98.50 151 SER A N 1
ATOM 1169 C CA . SER A 1 151 ? 0.745 -10.173 -2.879 1.00 98.50 151 SER A CA 1
ATOM 1170 C C . SER A 1 151 ? -0.624 -10.228 -2.200 1.00 98.50 151 SER A C 1
ATOM 1172 O O . SER A 1 151 ? -0.704 -10.109 -0.974 1.00 98.50 151 SER A O 1
ATOM 1174 N N . THR A 1 152 ? -1.680 -10.505 -2.972 1.00 98.69 152 THR A N 1
ATOM 1175 C CA . THR A 1 152 ? -3.061 -10.607 -2.487 1.00 98.69 152 THR A CA 1
ATOM 1176 C C . THR A 1 152 ? -3.192 -11.629 -1.369 1.00 98.69 152 THR A C 1
ATOM 1178 O O . THR A 1 152 ? -3.754 -11.322 -0.325 1.00 98.69 152 THR A O 1
ATOM 1181 N N . LEU A 1 153 ? -2.633 -12.829 -1.537 1.00 98.62 153 LEU A N 1
ATOM 1182 C CA . LEU A 1 153 ? -2.683 -13.891 -0.532 1.00 98.62 153 LEU A CA 1
ATOM 1183 C C . LEU A 1 153 ? -1.896 -13.539 0.726 1.00 98.62 153 LEU A C 1
ATOM 1185 O O . LEU A 1 153 ? -2.348 -13.842 1.830 1.00 98.62 153 LEU A O 1
ATOM 1189 N N . ALA A 1 154 ? -0.742 -12.882 0.584 1.00 98.62 154 ALA A N 1
ATOM 1190 C CA . ALA A 1 154 ? 0.028 -12.425 1.735 1.00 98.62 154 ALA A CA 1
ATOM 1191 C C . ALA A 1 154 ? -0.773 -11.400 2.552 1.00 98.62 154 ALA A C 1
ATOM 1193 O O . ALA A 1 154 ? -0.883 -11.537 3.773 1.00 98.62 154 ALA A O 1
ATOM 1194 N N . LEU A 1 155 ? -1.364 -10.409 1.876 1.00 98.81 155 LEU A N 1
ATOM 1195 C CA . LEU A 1 155 ? -2.215 -9.389 2.489 1.00 98.81 155 LEU A CA 1
ATOM 1196 C C . LEU A 1 155 ? -3.477 -10.005 3.105 1.00 98.81 155 LEU A C 1
ATOM 1198 O O . LEU A 1 155 ? -3.793 -9.715 4.256 1.00 98.81 155 LEU A O 1
ATOM 1202 N N . ALA A 1 156 ? -4.169 -10.885 2.385 1.00 98.69 156 ALA A N 1
ATOM 1203 C CA . ALA A 1 156 ? -5.426 -11.478 2.822 1.00 98.69 156 ALA A CA 1
ATOM 1204 C C . ALA A 1 156 ? -5.258 -12.451 3.995 1.00 98.69 156 ALA A C 1
ATOM 1206 O O . ALA A 1 156 ? -6.052 -12.398 4.936 1.00 98.69 156 ALA A O 1
ATOM 1207 N N . ASP A 1 157 ? -4.211 -13.289 4.006 1.00 98.50 157 ASP A N 1
ATOM 1208 C CA . ASP A 1 157 ? -3.929 -14.154 5.160 1.00 98.50 157 ASP A CA 1
ATOM 1209 C C . ASP A 1 157 ? -3.579 -13.333 6.404 1.00 98.50 157 ASP A C 1
ATOM 1211 O O . ASP A 1 157 ? -4.101 -13.599 7.490 1.00 98.50 157 ASP A O 1
ATOM 1215 N N . GLY A 1 158 ? -2.769 -12.282 6.240 1.00 98.25 158 GLY A N 1
ATOM 1216 C CA . GLY A 1 158 ? -2.448 -11.369 7.333 1.00 98.25 158 GLY A CA 1
ATOM 1217 C C . GLY A 1 158 ? -3.690 -10.648 7.864 1.00 98.25 158 GLY A C 1
ATOM 1218 O O . GLY A 1 158 ? -3.951 -10.662 9.069 1.00 98.25 158 GLY A O 1
ATOM 1219 N N . LEU A 1 159 ? -4.503 -10.083 6.970 1.00 98.56 159 LEU A N 1
ATOM 1220 C CA . LEU A 1 159 ? -5.731 -9.369 7.315 1.00 9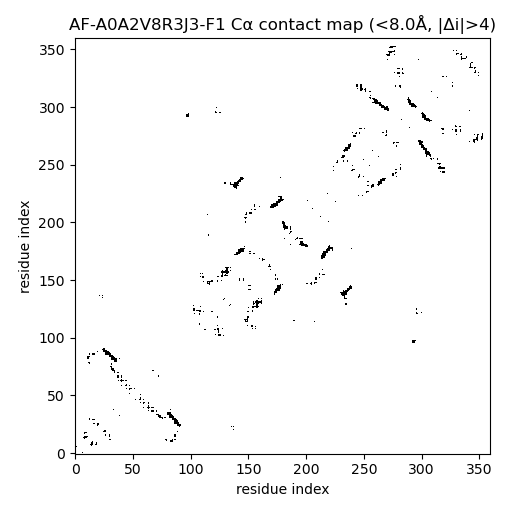8.56 159 LEU A CA 1
ATOM 1221 C C . LEU A 1 159 ? -6.726 -10.279 8.041 1.00 98.56 159 LEU A C 1
ATOM 1223 O O . LEU A 1 159 ? -7.227 -9.915 9.101 1.00 98.56 159 LEU A O 1
ATOM 1227 N N . ARG A 1 160 ? -6.969 -11.492 7.538 1.00 98.25 160 ARG A N 1
ATOM 1228 C CA . ARG A 1 160 ? -7.853 -12.470 8.187 1.00 98.25 160 ARG A CA 1
ATOM 1229 C C . ARG A 1 160 ? -7.440 -12.747 9.631 1.00 98.25 160 ARG A C 1
ATOM 1231 O O . ARG A 1 160 ? -8.287 -12.799 10.523 1.00 98.25 160 ARG A O 1
ATOM 1238 N N . ARG A 1 161 ? -6.137 -12.907 9.891 1.00 97.56 161 ARG A N 1
ATOM 1239 C CA . ARG A 1 161 ? -5.609 -13.091 11.255 1.00 97.56 161 ARG A CA 1
ATOM 1240 C C . ARG A 1 161 ? -5.850 -11.857 12.124 1.00 97.56 161 ARG A C 1
ATOM 1242 O O . ARG A 1 161 ? -6.230 -12.017 13.284 1.00 97.56 161 ARG A O 1
ATOM 1249 N N . ASN A 1 162 ? -5.663 -10.653 11.578 1.00 96.75 162 ASN A N 1
ATOM 1250 C CA . ASN A 1 162 ? -5.954 -9.392 12.268 1.00 96.75 162 ASN A CA 1
ATOM 1251 C C . ASN A 1 162 ? -7.436 -9.289 12.662 1.00 96.75 162 ASN A C 1
ATOM 1253 O O . ASN A 1 162 ? -7.742 -9.067 13.834 1.00 96.75 162 ASN A O 1
ATOM 1257 N N . LEU A 1 163 ? -8.345 -9.504 11.707 1.00 95.94 163 LEU A N 1
ATOM 1258 C CA . LEU A 1 163 ? -9.793 -9.405 11.909 1.00 95.94 163 LEU A CA 1
ATOM 1259 C C . LEU A 1 163 ? -10.290 -10.427 12.934 1.00 95.94 163 LEU A C 1
ATOM 1261 O O . LEU A 1 163 ? -10.947 -10.051 13.904 1.00 95.94 163 LEU A O 1
ATOM 1265 N N . ARG A 1 164 ? -9.866 -11.694 12.812 1.00 95.81 164 ARG A N 1
ATOM 1266 C CA . ARG A 1 164 ? -10.184 -12.748 13.791 1.00 95.81 164 ARG A CA 1
ATOM 1267 C C . ARG A 1 164 ? -9.702 -12.398 15.195 1.00 95.81 164 ARG A C 1
ATOM 1269 O O . ARG A 1 164 ? -10.453 -12.553 16.152 1.00 95.81 164 ARG A O 1
ATOM 1276 N N . ARG A 1 165 ? -8.471 -11.886 15.330 1.00 94.62 165 ARG A N 1
ATOM 1277 C CA . ARG A 1 165 ? -7.906 -11.457 16.623 1.00 94.62 165 ARG A CA 1
ATOM 1278 C C . ARG A 1 165 ? -8.715 -10.321 17.258 1.00 94.62 165 ARG A C 1
ATOM 1280 O O . ARG A 1 165 ? -8.751 -10.213 18.479 1.00 94.62 165 ARG A O 1
ATOM 1287 N N . ARG A 1 166 ? -9.349 -9.479 16.440 1.00 89.62 166 ARG A N 1
ATOM 1288 C CA . ARG A 1 166 ? -10.166 -8.334 16.868 1.00 89.62 166 ARG A CA 1
ATOM 1289 C C . ARG A 1 166 ? -11.661 -8.645 16.985 1.00 89.62 166 ARG A C 1
ATOM 1291 O O . ARG A 1 166 ? -12.398 -7.769 17.425 1.00 89.62 166 ARG A O 1
ATOM 1298 N N . GLY A 1 167 ? -12.106 -9.841 16.596 1.00 90.50 167 GLY A N 1
ATOM 1299 C CA . GLY A 1 167 ? -13.527 -10.197 16.548 1.00 90.50 167 GLY A CA 1
ATOM 1300 C C . GLY A 1 167 ? -14.327 -9.354 15.549 1.00 90.50 167 GLY A C 1
ATOM 1301 O O . GLY A 1 167 ? -15.461 -8.987 15.838 1.00 90.50 167 GLY A O 1
ATOM 1302 N N . VAL A 1 168 ? -13.712 -8.988 14.421 1.00 90.44 168 VAL A N 1
ATOM 1303 C CA . VAL A 1 168 ? -14.347 -8.226 13.335 1.00 90.44 168 VAL A CA 1
ATOM 1304 C C . VAL A 1 168 ? -14.675 -9.184 12.192 1.00 90.44 168 VAL A C 1
ATOM 1306 O O . VAL A 1 168 ? -13.853 -10.037 11.858 1.00 90.44 168 VAL A O 1
ATOM 1309 N N . GLU A 1 169 ? -15.867 -9.039 11.615 1.00 91.44 169 GLU A N 1
ATOM 1310 C CA . GLU A 1 169 ? -16.309 -9.833 10.466 1.00 91.44 169 GLU A CA 1
ATOM 1311 C C . GLU A 1 169 ? -15.454 -9.565 9.219 1.00 91.44 169 GLU A C 1
ATOM 1313 O O . GLU A 1 169 ? -14.865 -8.493 9.054 1.00 91.44 169 GLU A O 1
ATOM 1318 N N . GLU A 1 170 ? -15.366 -10.566 8.345 1.00 93.06 170 GLU A N 1
ATOM 1319 C CA . GLU A 1 170 ? -14.654 -10.438 7.074 1.00 93.06 170 GLU A CA 1
ATOM 1320 C C . GLU A 1 170 ? -15.491 -9.629 6.073 1.00 93.06 170 GLU A C 1
ATOM 1322 O O . GLU A 1 170 ? -16.639 -9.961 5.784 1.00 93.06 170 GLU A O 1
ATOM 1327 N N . GLU A 1 171 ? -14.888 -8.584 5.511 1.00 94.25 171 GLU A N 1
ATOM 1328 C CA . GLU A 1 171 ? -15.461 -7.749 4.455 1.00 94.25 171 GLU A CA 1
ATOM 1329 C C . GLU A 1 171 ? -14.422 -7.533 3.348 1.00 94.25 171 GLU A C 1
ATOM 1331 O O . GLU A 1 171 ? -13.219 -7.712 3.566 1.00 94.25 171 GLU A O 1
ATOM 1336 N N . LYS A 1 172 ? -14.871 -7.089 2.167 1.00 95.94 172 LYS A N 1
ATOM 1337 C CA . LYS A 1 172 ? -14.008 -6.779 1.018 1.00 95.94 172 LYS A CA 1
ATOM 1338 C C . LYS A 1 172 ? -13.161 -5.519 1.244 1.00 95.94 172 LYS A C 1
ATOM 1340 O O . LYS A 1 172 ? -13.446 -4.443 0.718 1.00 95.94 172 LYS A O 1
ATOM 1345 N N . LEU A 1 173 ? -12.119 -5.661 2.054 1.00 97.06 173 LEU A N 1
ATOM 1346 C CA . LEU A 1 173 ? -11.227 -4.581 2.478 1.00 97.06 173 LEU A CA 1
ATOM 1347 C C . LEU A 1 173 ? -9.974 -4.458 1.603 1.00 97.06 173 LEU A C 1
ATOM 1349 O O . LEU A 1 173 ? -9.308 -3.424 1.652 1.00 97.06 173 LEU A O 1
ATOM 1353 N N . ILE A 1 174 ? -9.649 -5.483 0.811 1.00 98.69 174 ILE A N 1
ATOM 1354 C CA . ILE A 1 174 ? -8.528 -5.470 -0.133 1.00 98.69 174 ILE A CA 1
ATOM 1355 C C . ILE A 1 174 ? -9.059 -5.128 -1.522 1.00 98.69 174 ILE A C 1
ATOM 1357 O O . ILE A 1 174 ? -9.952 -5.804 -2.020 1.00 98.69 174 ILE A O 1
ATOM 1361 N N . ARG A 1 175 ? -8.508 -4.096 -2.159 1.00 98.44 175 ARG A N 1
ATOM 1362 C CA . ARG A 1 175 ? -8.786 -3.723 -3.549 1.00 98.44 175 ARG A CA 1
ATOM 1363 C C . ARG A 1 175 ? -7.595 -4.144 -4.401 1.00 98.44 175 ARG A C 1
ATOM 1365 O O . ARG A 1 175 ? -6.545 -3.507 -4.339 1.00 98.44 175 ARG A O 1
ATOM 1372 N N . SER A 1 176 ? -7.753 -5.230 -5.150 1.00 98.56 176 SER A N 1
ATOM 1373 C CA . SER A 1 176 ? -6.703 -5.784 -6.008 1.00 98.56 176 SER A CA 1
ATOM 1374 C C . SER A 1 176 ? -6.912 -5.346 -7.450 1.00 98.56 176 SER A C 1
ATOM 1376 O O . SER A 1 176 ? -8.006 -5.495 -7.992 1.00 98.56 176 SER A O 1
ATOM 1378 N N . TYR A 1 177 ? -5.860 -4.819 -8.067 1.00 98.62 177 TYR A N 1
ATOM 1379 C CA . TYR A 1 177 ? -5.869 -4.334 -9.445 1.00 98.62 177 TYR A CA 1
ATOM 1380 C C . TYR A 1 177 ? -4.865 -5.120 -10.277 1.00 98.62 177 TYR A C 1
ATOM 1382 O O . TYR A 1 177 ? -3.747 -5.374 -9.823 1.00 98.62 177 TYR A O 1
ATOM 1390 N N . ASP A 1 178 ? -5.252 -5.479 -11.496 1.00 98.31 178 ASP A N 1
ATOM 1391 C CA . ASP A 1 178 ? -4.355 -6.011 -12.520 1.00 98.31 178 ASP A CA 1
ATOM 1392 C C . ASP A 1 178 ? -5.035 -5.939 -13.891 1.00 98.31 178 ASP A C 1
ATOM 1394 O O . ASP A 1 178 ? -6.265 -5.951 -13.986 1.00 98.31 178 ASP A O 1
ATOM 1398 N N . ARG A 1 179 ? -4.243 -5.934 -14.964 1.00 97.31 179 ARG A N 1
ATOM 1399 C CA . ARG A 1 179 ? -4.779 -6.094 -16.319 1.00 97.31 179 ARG A CA 1
ATOM 1400 C C . ARG A 1 179 ? -5.357 -7.490 -16.542 1.00 97.31 179 ARG A C 1
ATOM 1402 O O . ARG A 1 179 ? -6.292 -7.630 -17.322 1.00 97.31 179 ARG A O 1
ATOM 1409 N N . PHE A 1 180 ? -4.855 -8.490 -15.816 1.00 98.12 180 PHE A N 1
ATOM 1410 C CA . PHE A 1 180 ? -5.186 -9.904 -15.967 1.00 98.12 180 PHE A CA 1
ATOM 1411 C C . PHE A 1 180 ? -4.998 -10.411 -17.391 1.00 98.12 180 PHE A C 1
ATOM 1413 O O . PHE A 1 180 ? -5.813 -11.199 -17.863 1.00 98.12 180 PHE A O 1
ATOM 1420 N N . GLU A 1 181 ? -3.939 -9.966 -18.058 1.00 97.75 181 GLU A N 1
ATOM 1421 C CA . GLU A 1 181 ? -3.610 -10.309 -19.437 1.00 97.75 181 GLU A CA 1
ATOM 1422 C C . GLU A 1 181 ? -2.225 -10.959 -19.488 1.00 97.75 181 GLU A C 1
ATOM 1424 O O . GLU A 1 181 ? -1.265 -10.432 -18.928 1.00 97.75 181 GLU A O 1
ATOM 1429 N N . ILE A 1 182 ? -2.116 -12.126 -20.124 1.00 97.62 182 ILE A N 1
ATOM 1430 C CA . ILE A 1 182 ? -0.839 -12.823 -20.282 1.00 97.62 182 ILE A CA 1
ATOM 1431 C C . ILE A 1 182 ? 0.063 -12.000 -21.202 1.00 97.62 182 ILE A C 1
ATOM 1433 O O . ILE A 1 182 ? -0.297 -11.695 -22.338 1.00 97.62 182 ILE A O 1
ATOM 1437 N N . GLU A 1 183 ? 1.270 -11.700 -20.734 1.00 95.25 183 GLU A N 1
ATOM 1438 C CA . GLU A 1 183 ? 2.314 -11.086 -21.551 1.00 95.25 183 GLU A CA 1
ATOM 1439 C C . GLU A 1 183 ? 3.223 -12.168 -22.143 1.00 95.25 183 GLU A C 1
ATOM 1441 O O . GLU A 1 183 ? 3.517 -13.170 -21.490 1.00 95.25 183 GLU A O 1
ATOM 1446 N N . GLY A 1 184 ? 3.708 -11.975 -23.373 1.00 96.44 184 GLY A N 1
ATOM 1447 C CA . GLY A 1 184 ? 4.459 -13.012 -24.096 1.00 96.44 184 GLY A CA 1
ATOM 1448 C C . GLY A 1 184 ? 5.680 -13.553 -23.340 1.00 96.44 184 GLY A C 1
ATOM 1449 O O . GLY A 1 184 ? 5.946 -14.748 -23.387 1.00 96.44 184 GLY A O 1
ATOM 1450 N N . TRP A 1 185 ? 6.376 -12.708 -22.575 1.00 94.25 185 TRP A N 1
ATOM 1451 C CA . TRP A 1 185 ? 7.545 -13.115 -21.785 1.00 94.25 185 TRP A CA 1
ATOM 1452 C C . TRP A 1 185 ? 7.195 -13.951 -20.540 1.00 94.25 185 TRP A C 1
ATOM 1454 O O . TRP A 1 185 ? 8.078 -14.578 -19.959 1.00 94.25 185 TRP A O 1
ATOM 1464 N N . THR A 1 186 ? 5.926 -13.974 -20.117 1.00 95.62 186 THR A N 1
ATOM 1465 C CA . THR A 1 186 ? 5.471 -14.761 -18.955 1.00 95.62 186 THR A CA 1
ATOM 1466 C C . THR A 1 186 ? 5.142 -16.218 -19.306 1.00 95.62 186 THR A C 1
ATOM 1468 O O . THR A 1 186 ? 5.051 -17.068 -18.410 1.00 95.62 186 THR A O 1
ATOM 1471 N N . VAL A 1 187 ? 4.991 -16.528 -20.600 1.00 96.50 187 VAL A N 1
ATOM 1472 C CA . VAL A 1 187 ? 4.766 -17.886 -21.121 1.00 96.50 187 VAL A CA 1
ATOM 1473 C C . VAL A 1 187 ? 6.018 -18.746 -20.906 1.00 96.50 187 VAL A C 1
ATOM 1475 O O . VAL A 1 187 ? 7.143 -18.256 -20.961 1.00 96.50 187 VAL A O 1
ATOM 1478 N N . GLY A 1 188 ? 5.826 -20.018 -20.550 1.00 94.00 188 GLY A N 1
ATOM 1479 C CA . GLY A 1 188 ? 6.892 -20.966 -20.199 1.00 94.00 188 GLY A CA 1
ATOM 1480 C C . GLY A 1 188 ? 7.429 -20.807 -18.769 1.00 94.00 188 GLY A C 1
ATOM 1481 O O . GLY A 1 188 ? 7.853 -21.785 -18.156 1.00 94.00 188 GLY A O 1
ATOM 1482 N N . SER A 1 189 ? 7.354 -19.599 -18.195 1.00 93.06 189 SER A N 1
ATOM 1483 C CA . SER A 1 189 ? 7.814 -19.316 -16.824 1.00 93.06 189 SER A CA 1
ATOM 1484 C C . SER A 1 189 ? 6.695 -19.397 -15.783 1.00 93.06 189 SER A C 1
ATOM 1486 O O . SER A 1 189 ? 6.855 -20.028 -14.739 1.00 93.06 189 SER A O 1
ATOM 1488 N N . PHE A 1 190 ? 5.554 -18.760 -16.061 1.00 94.69 190 PHE A N 1
ATOM 1489 C CA . PHE A 1 190 ? 4.403 -18.691 -15.148 1.00 94.69 190 PHE A CA 1
ATOM 1490 C C . PHE A 1 190 ? 3.143 -19.321 -15.738 1.00 94.69 190 PHE A C 1
ATOM 1492 O O . PHE A 1 190 ? 2.273 -19.786 -14.999 1.00 94.69 190 PHE A O 1
ATOM 1499 N N . PHE A 1 191 ? 3.068 -19.363 -17.066 1.00 96.50 191 PHE A N 1
ATOM 1500 C CA . PHE A 1 191 ? 1.979 -19.960 -17.826 1.00 96.50 191 PHE A CA 1
ATOM 1501 C C . PHE A 1 191 ? 2.510 -21.113 -18.684 1.00 96.50 191 PHE A C 1
ATOM 1503 O O . PHE A 1 191 ? 3.685 -21.099 -19.055 1.00 96.50 191 PHE A O 1
ATOM 1510 N N . PRO A 1 192 ? 1.685 -22.126 -19.002 1.00 95.50 192 PRO A N 1
ATOM 1511 C CA . PRO A 1 192 ? 2.111 -23.216 -19.876 1.00 95.50 192 PRO A CA 1
ATOM 1512 C C . PRO A 1 192 ? 2.483 -22.691 -21.269 1.00 95.50 192 PRO A C 1
ATOM 1514 O O . PRO A 1 192 ? 1.909 -21.708 -21.722 1.00 95.50 192 PRO A O 1
ATOM 1517 N N . GLU A 1 193 ? 3.367 -23.395 -21.980 1.00 96.19 193 GLU A N 1
ATOM 1518 C CA . GLU A 1 193 ? 3.786 -23.073 -23.364 1.00 96.19 193 GLU A CA 1
ATOM 1519 C C . GLU A 1 193 ? 2.617 -22.960 -24.362 1.00 96.19 193 GLU A C 1
ATOM 1521 O O . GLU A 1 193 ? 2.745 -22.376 -25.433 1.00 96.19 193 GLU A O 1
ATOM 1526 N N . SER A 1 194 ? 1.459 -23.537 -24.028 1.00 95.88 194 SER A N 1
ATOM 1527 C CA . SER A 1 194 ? 0.241 -23.445 -24.833 1.00 95.88 194 SER A CA 1
ATOM 1528 C C . SER A 1 194 ? -0.552 -22.150 -24.634 1.00 95.88 194 SER A C 1
ATOM 1530 O O . SER A 1 194 ? -1.473 -21.901 -25.413 1.00 95.88 194 SER A O 1
ATOM 1532 N N . ALA A 1 195 ? -0.242 -21.359 -23.602 1.00 96.25 195 ALA A N 1
ATOM 1533 C CA . ALA A 1 195 ? -0.900 -20.085 -23.338 1.00 96.25 195 ALA A CA 1
ATOM 1534 C C . ALA A 1 195 ? -0.502 -19.033 -24.378 1.00 96.25 195 ALA A C 1
ATOM 1536 O O . ALA A 1 195 ? 0.600 -19.065 -24.930 1.00 96.25 195 ALA A O 1
ATOM 1537 N N . ARG A 1 196 ? -1.395 -18.077 -24.637 1.00 95.81 196 ARG A N 1
ATOM 1538 C CA . ARG A 1 196 ? -1.164 -17.017 -25.627 1.00 95.81 196 ARG A CA 1
ATOM 1539 C C . ARG A 1 196 ? -1.154 -15.649 -24.966 1.00 95.81 196 ARG A C 1
ATOM 1541 O O . ARG A 1 196 ? -1.950 -15.374 -24.073 1.00 95.81 196 ARG A O 1
ATOM 1548 N N . ALA A 1 197 ? -0.279 -14.770 -25.451 1.00 96.31 197 ALA A N 1
ATOM 1549 C CA . ALA A 1 197 ? -0.317 -13.369 -25.056 1.00 96.31 197 ALA A CA 1
ATOM 1550 C C . ALA A 1 197 ? -1.698 -12.764 -25.373 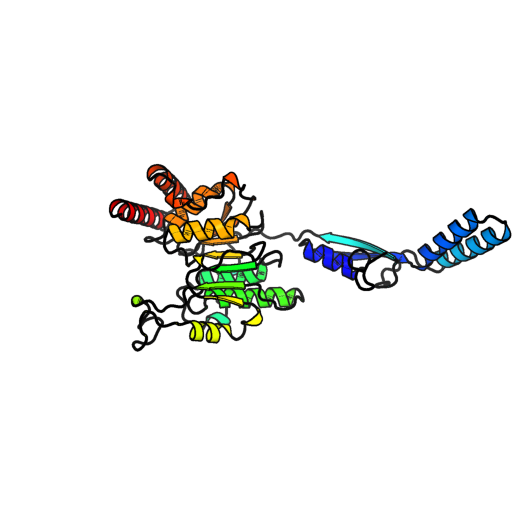1.00 96.31 197 ALA A C 1
ATOM 1552 O O . ALA A 1 197 ? -2.288 -13.086 -26.408 1.00 96.31 197 ALA A O 1
ATOM 1553 N N . GLY A 1 198 ? -2.218 -11.924 -24.482 1.00 96.38 198 GLY A N 1
ATOM 1554 C CA . GLY A 1 198 ? -3.575 -11.382 -24.582 1.00 96.38 198 GLY A CA 1
ATOM 1555 C C . GLY A 1 198 ? -4.660 -12.242 -23.920 1.00 96.38 198 GLY A C 1
ATOM 1556 O O . GLY A 1 198 ? -5.760 -11.751 -23.669 1.00 96.38 198 GLY A O 1
ATOM 1557 N N . GLU A 1 199 ? -4.395 -13.518 -23.613 1.00 97.19 199 GLU A N 1
ATOM 1558 C CA . GLU A 1 199 ? -5.360 -14.346 -22.884 1.00 97.19 199 GLU A CA 1
ATOM 1559 C C . GLU A 1 199 ? -5.496 -13.878 -21.440 1.00 97.19 199 GLU A C 1
ATOM 1561 O O . GLU A 1 199 ? -4.523 -13.464 -20.805 1.00 97.19 199 GLU A O 1
ATOM 1566 N N . SER A 1 200 ? -6.708 -13.982 -20.891 1.00 97.94 200 SER A N 1
ATOM 1567 C CA . SER A 1 200 ? -6.901 -13.602 -19.501 1.00 97.94 200 SER A CA 1
ATOM 1568 C C . SER A 1 200 ? -6.465 -14.700 -18.540 1.00 97.94 200 SER A C 1
ATOM 1570 O O . SER A 1 200 ? -6.975 -15.820 -18.588 1.00 97.94 200 SER A O 1
ATOM 1572 N N . PHE A 1 201 ? -5.599 -14.355 -17.586 1.00 97.88 201 PHE A N 1
ATOM 1573 C CA . PHE A 1 201 ? -5.262 -15.243 -16.471 1.00 97.88 201 PHE A CA 1
ATOM 1574 C C . PHE A 1 201 ? -6.169 -15.059 -15.246 1.00 97.88 201 PHE A C 1
ATOM 1576 O O . PHE A 1 201 ? -5.959 -15.717 -14.222 1.00 97.88 201 PHE A O 1
ATOM 1583 N N . ARG A 1 202 ? -7.202 -14.208 -15.330 1.00 98.00 202 ARG A N 1
ATOM 1584 C CA . ARG A 1 202 ? -8.120 -13.930 -14.216 1.00 98.00 202 ARG A CA 1
ATOM 1585 C C . ARG A 1 202 ? -8.698 -15.194 -13.552 1.00 98.00 202 ARG A C 1
ATOM 1587 O O . ARG A 1 202 ? -8.661 -15.254 -12.324 1.00 98.00 202 ARG A O 1
ATOM 1594 N N . PRO A 1 203 ? -9.129 -16.242 -14.286 1.00 97.88 203 PRO A N 1
ATOM 1595 C CA . PRO A 1 203 ? -9.626 -17.467 -13.654 1.00 97.88 203 PRO A CA 1
ATOM 1596 C C . PRO A 1 203 ? -8.585 -18.186 -12.780 1.00 97.88 203 PRO A C 1
ATOM 1598 O O . PRO A 1 203 ? -8.937 -18.821 -11.786 1.00 97.88 203 PRO A O 1
ATOM 1601 N N . LEU A 1 204 ? -7.295 -18.096 -13.131 1.00 97.62 204 LEU A N 1
ATOM 1602 C CA . LEU A 1 204 ? -6.211 -18.679 -12.335 1.00 97.62 204 LEU A CA 1
ATOM 1603 C C . LEU A 1 204 ? -6.003 -17.888 -11.043 1.00 97.62 204 LEU A C 1
ATOM 1605 O O . LEU A 1 204 ? -5.867 -18.495 -9.983 1.00 97.62 204 LEU A O 1
ATOM 1609 N N . PHE A 1 205 ? -6.028 -16.557 -11.132 1.00 98.38 205 PHE A N 1
ATOM 1610 C CA . PHE A 1 205 ? -5.996 -15.681 -9.963 1.00 98.38 205 PHE A CA 1
ATOM 1611 C C . PHE A 1 205 ? -7.173 -15.961 -9.017 1.00 98.38 205 PHE A C 1
ATOM 1613 O O . PHE A 1 205 ? -6.950 -16.209 -7.834 1.00 98.38 205 PHE A O 1
ATOM 1620 N N . ASP A 1 206 ? -8.408 -16.005 -9.533 1.00 98.44 206 ASP A N 1
ATOM 1621 C CA . ASP A 1 206 ? -9.606 -16.249 -8.718 1.00 98.44 206 ASP A CA 1
ATOM 1622 C C . ASP A 1 206 ? -9.534 -17.604 -8.002 1.00 98.44 206 ASP A C 1
ATOM 1624 O O . ASP A 1 206 ? -9.853 -17.706 -6.819 1.00 98.44 206 ASP A O 1
ATOM 1628 N N . ARG A 1 207 ? -9.039 -18.645 -8.685 1.00 97.62 207 ARG A N 1
ATOM 1629 C CA . ARG A 1 207 ? -8.809 -19.958 -8.069 1.00 97.62 207 ARG A CA 1
ATOM 1630 C C . ARG A 1 207 ? -7.752 -19.901 -6.967 1.00 97.62 207 ARG A C 1
ATOM 1632 O O . ARG A 1 207 ? -7.897 -20.573 -5.952 1.00 97.62 207 ARG A O 1
ATOM 1639 N N . ASN A 1 208 ? -6.683 -19.135 -7.165 1.00 97.69 208 ASN A N 1
ATOM 1640 C CA . ASN A 1 208 ? -5.608 -19.013 -6.183 1.00 97.69 208 ASN A CA 1
ATOM 1641 C C . ASN A 1 208 ? -6.080 -18.296 -4.911 1.00 97.69 208 ASN A C 1
ATOM 1643 O O . ASN A 1 208 ? -5.677 -18.680 -3.814 1.00 97.69 208 ASN A O 1
ATOM 1647 N N . ILE A 1 209 ? -6.938 -17.281 -5.050 1.00 97.44 209 ILE A N 1
ATOM 1648 C CA . ILE A 1 209 ? -7.446 -16.481 -3.929 1.00 97.44 209 ILE A CA 1
ATOM 1649 C C . ILE A 1 209 ? -8.780 -16.977 -3.359 1.00 97.44 209 ILE A C 1
ATOM 1651 O O . ILE A 1 209 ? -9.274 -16.371 -2.412 1.00 97.44 209 ILE A O 1
ATOM 1655 N N . GLU A 1 210 ? -9.354 -18.064 -3.884 1.00 97.38 210 GLU A N 1
ATOM 1656 C CA . GLU A 1 210 ? -10.688 -18.579 -3.525 1.00 97.38 210 GLU A CA 1
ATOM 1657 C C . GLU A 1 210 ? -10.943 -18.659 -2.006 1.00 97.38 210 GLU A C 1
ATOM 1659 O O . GLU A 1 210 ? -11.954 -18.108 -1.556 1.00 97.38 210 GLU A O 1
ATOM 1664 N N . PRO A 1 211 ? -10.006 -19.153 -1.166 1.00 96.56 211 PRO A N 1
ATOM 1665 C CA . PRO A 1 211 ? -10.206 -19.182 0.283 1.00 96.56 211 PRO A CA 1
A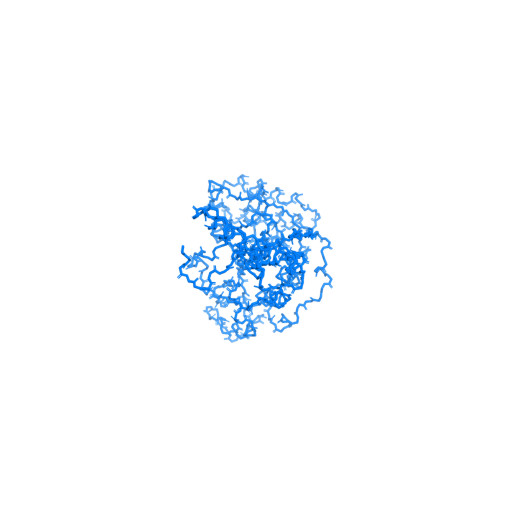TOM 1666 C C . PRO A 1 211 ? -10.357 -17.799 0.930 1.00 96.56 211 PRO A C 1
ATOM 1668 O O . PRO A 1 211 ? -10.792 -17.705 2.077 1.00 96.56 211 PRO A O 1
ATOM 1671 N N . TYR A 1 212 ? -9.959 -16.727 0.246 1.00 97.88 212 TYR A N 1
ATOM 1672 C CA . TYR A 1 212 ? -9.946 -15.341 0.713 1.00 97.88 212 TYR A CA 1
ATOM 1673 C C . TYR A 1 212 ? -10.850 -14.416 -0.117 1.00 97.88 212 TYR A C 1
ATOM 1675 O O . TYR A 1 212 ? -10.840 -13.210 0.116 1.00 97.88 212 TYR A O 1
ATOM 1683 N N . ALA A 1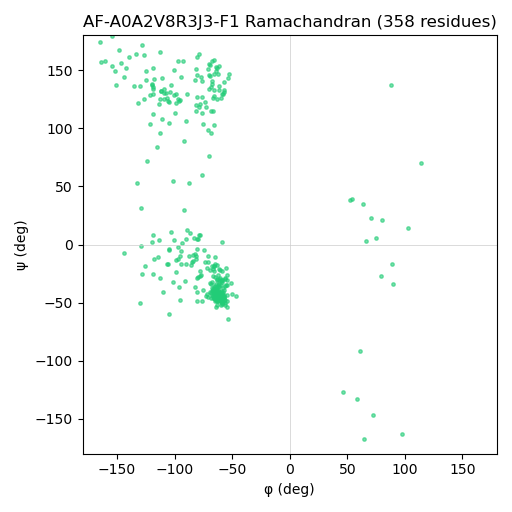 213 ? -11.667 -14.945 -1.035 1.00 97.50 213 ALA A N 1
ATOM 1684 C CA . ALA A 1 213 ? -12.495 -14.139 -1.938 1.00 97.50 213 ALA A CA 1
ATOM 1685 C C . ALA A 1 213 ? -13.436 -13.155 -1.212 1.00 97.50 213 ALA A C 1
ATOM 1687 O O . ALA A 1 213 ? -13.713 -12.073 -1.723 1.00 97.50 213 ALA A O 1
ATOM 1688 N N . GLY A 1 214 ? -13.882 -13.482 0.008 1.00 97.81 214 GLY A N 1
ATOM 1689 C CA . GLY A 1 214 ? -14.692 -12.585 0.846 1.00 97.81 214 GLY A CA 1
ATOM 1690 C C . GLY A 1 214 ? -13.967 -11.316 1.322 1.00 97.81 214 GLY A C 1
ATOM 1691 O O . GLY A 1 214 ? -14.626 -10.348 1.691 1.00 97.81 214 GLY A O 1
ATOM 1692 N N . LEU A 1 215 ? -12.631 -11.297 1.281 1.00 98.50 215 LEU A N 1
ATOM 1693 C CA . LEU A 1 215 ? -11.794 -10.166 1.696 1.00 98.50 215 LEU A CA 1
ATOM 1694 C C . LEU A 1 215 ? -11.342 -9.278 0.536 1.00 98.50 215 LEU A C 1
ATOM 1696 O O . LEU A 1 215 ? -10.816 -8.189 0.777 1.00 98.50 215 LEU A O 1
ATOM 1700 N N . VAL A 1 216 ? -11.519 -9.736 -0.705 1.00 98.69 216 VAL A N 1
ATOM 1701 C CA . VAL A 1 216 ? -10.915 -9.121 -1.887 1.00 98.69 216 VAL A CA 1
ATOM 1702 C C . VAL A 1 216 ? -11.996 -8.629 -2.839 1.00 98.69 216 VAL A C 1
ATOM 1704 O O . VAL A 1 216 ? -12.909 -9.358 -3.227 1.00 98.69 216 VAL A O 1
ATOM 1707 N N . ASP A 1 217 ? -11.863 -7.376 -3.246 1.00 98.06 217 ASP A N 1
ATOM 1708 C CA . ASP A 1 217 ? -12.550 -6.817 -4.393 1.00 98.06 217 ASP A CA 1
ATOM 1709 C C . ASP A 1 217 ? -11.569 -6.633 -5.543 1.00 98.06 217 ASP A C 1
ATOM 1711 O O . ASP A 1 217 ? -10.507 -6.031 -5.377 1.00 98.06 217 ASP A O 1
ATOM 1715 N N . VAL A 1 218 ? -11.908 -7.197 -6.698 1.00 98.38 218 VAL A N 1
ATOM 1716 C CA . VAL A 1 218 ? -10.967 -7.359 -7.806 1.00 98.38 218 VAL A CA 1
ATOM 1717 C C . VAL A 1 218 ? -11.379 -6.472 -8.969 1.00 98.38 218 VAL A C 1
ATOM 1719 O O . VAL A 1 218 ? -12.485 -6.610 -9.491 1.00 98.38 218 VAL A O 1
ATOM 1722 N N . HIS A 1 219 ? -10.452 -5.637 -9.420 1.00 97.88 219 HIS A N 1
ATOM 1723 C CA . HIS A 1 219 ? -10.638 -4.659 -10.484 1.00 97.88 219 HIS A CA 1
ATOM 1724 C C . HIS A 1 219 ? -9.801 -5.052 -11.707 1.00 97.88 219 HIS A C 1
ATOM 1726 O O . HIS A 1 219 ? -8.594 -4.792 -11.735 1.00 97.88 219 HIS A O 1
ATOM 1732 N N . PRO A 1 220 ? -10.401 -5.736 -12.698 1.00 97.69 220 PRO A N 1
ATOM 1733 C CA . PRO A 1 220 ? -9.677 -6.179 -13.877 1.00 97.69 220 PRO A CA 1
ATOM 1734 C C . PRO A 1 220 ? -9.517 -5.081 -14.932 1.00 97.69 220 PRO A C 1
ATOM 1736 O O . PRO A 1 220 ? -10.393 -4.233 -15.104 1.00 97.69 220 PRO A O 1
ATOM 1739 N N . GLY A 1 221 ? -8.435 -5.166 -15.700 1.00 96.75 221 GLY A N 1
ATOM 1740 C CA . GLY A 1 221 ? -8.159 -4.293 -16.837 1.00 96.75 221 GLY A CA 1
ATOM 1741 C C . GLY A 1 221 ? -7.216 -3.144 -16.490 1.00 96.75 221 GLY A C 1
ATOM 1742 O O . GLY A 1 221 ? -6.482 -3.179 -15.504 1.00 96.75 221 GLY A O 1
ATOM 1743 N N . ASP A 1 222 ? -7.188 -2.122 -17.343 1.00 95.81 222 ASP A N 1
ATOM 1744 C CA . ASP A 1 222 ? -6.350 -0.953 -17.094 1.00 95.81 222 ASP A CA 1
ATOM 1745 C C . ASP A 1 222 ? -6.799 -0.247 -15.810 1.00 95.81 222 ASP A C 1
ATOM 1747 O O . ASP A 1 222 ? -7.963 0.130 -15.673 1.00 95.81 222 ASP A O 1
ATOM 1751 N N . VAL A 1 223 ? -5.864 -0.051 -14.877 1.00 95.94 223 VAL A N 1
ATOM 1752 C CA . VAL A 1 223 ? -6.135 0.568 -13.574 1.00 95.94 223 VAL A CA 1
ATOM 1753 C C . VAL A 1 223 ? -6.816 1.932 -13.721 1.00 95.94 223 VAL A C 1
ATOM 1755 O O . VAL A 1 223 ? -7.667 2.281 -12.912 1.00 95.94 223 VAL A O 1
ATOM 1758 N N . ARG A 1 224 ? -6.538 2.660 -14.813 1.00 94.75 224 ARG A N 1
ATOM 1759 C CA . ARG A 1 224 ? -7.097 3.990 -15.093 1.00 94.75 224 ARG A CA 1
ATOM 1760 C C . ARG A 1 224 ? -8.605 4.002 -15.316 1.00 94.75 224 ARG A C 1
ATOM 1762 O O . ARG A 1 224 ? -9.219 5.060 -15.226 1.00 94.75 224 ARG A O 1
ATOM 1769 N N . LEU A 1 225 ? -9.196 2.840 -15.583 1.00 95.00 225 LEU A N 1
ATOM 1770 C CA . LEU A 1 225 ? -10.643 2.660 -15.698 1.00 95.00 225 LEU A CA 1
ATOM 1771 C C . LEU A 1 225 ? -11.332 2.526 -14.333 1.00 95.00 225 LEU A C 1
ATOM 1773 O O . LEU A 1 225 ? -12.557 2.464 -14.280 1.00 95.00 225 LEU A O 1
ATOM 1777 N N . TRP A 1 226 ? -10.561 2.513 -13.243 1.00 95.31 226 TRP A N 1
ATOM 1778 C CA . TRP A 1 226 ? -11.049 2.329 -11.882 1.00 95.31 226 TRP A CA 1
ATOM 1779 C C . TRP A 1 226 ? -10.626 3.480 -10.955 1.00 95.31 226 TRP A C 1
ATOM 1781 O O . TRP A 1 226 ? -9.757 3.285 -10.099 1.00 95.31 226 TRP A O 1
ATOM 1791 N N . PRO A 1 227 ? -11.218 4.683 -11.101 1.00 94.31 227 PRO A N 1
ATOM 1792 C CA . PRO A 1 227 ? -11.001 5.779 -10.163 1.00 94.31 227 PRO A CA 1
ATOM 1793 C C . PRO A 1 227 ? -11.259 5.357 -8.715 1.00 94.31 227 PRO A C 1
ATOM 1795 O O . PRO A 1 227 ? -12.119 4.517 -8.433 1.00 94.31 227 PRO A O 1
ATOM 1798 N N . TRP A 1 228 ? -10.504 5.931 -7.784 1.00 96.19 228 TRP A N 1
ATOM 1799 C CA . TRP A 1 228 ? -10.616 5.542 -6.386 1.00 96.19 228 TRP A CA 1
ATOM 1800 C C . TRP A 1 228 ? -11.829 6.183 -5.703 1.00 96.19 228 TRP A C 1
ATOM 1802 O O . TRP A 1 228 ? -11.896 7.396 -5.525 1.00 96.19 228 TRP A O 1
ATOM 1812 N N . GLU A 1 229 ? -12.753 5.344 -5.232 1.00 91.69 229 GLU A N 1
ATOM 1813 C CA . GLU A 1 229 ? -13.938 5.764 -4.463 1.00 91.69 229 GLU A CA 1
ATOM 1814 C C . GLU A 1 229 ? -13.981 5.139 -3.053 1.00 91.69 229 GLU A C 1
ATOM 1816 O O . GLU A 1 229 ? -14.910 5.357 -2.276 1.00 91.69 229 GLU A O 1
ATOM 1821 N N . GLY A 1 230 ? -12.956 4.361 -2.689 1.00 84.69 230 GLY A N 1
ATOM 1822 C CA . GLY A 1 230 ? -12.939 3.509 -1.494 1.00 84.69 230 GLY A CA 1
ATOM 1823 C C . GLY A 1 230 ? -12.675 4.218 -0.160 1.00 84.69 230 GLY A C 1
ATOM 1824 O O . GLY A 1 230 ? -12.496 3.544 0.854 1.00 84.69 230 GLY A O 1
ATOM 1825 N N . GLY A 1 231 ? -12.637 5.554 -0.129 1.00 94.44 231 GLY A N 1
ATOM 1826 C CA . GLY A 1 231 ? -12.347 6.321 1.085 1.00 94.44 231 GLY A CA 1
ATOM 1827 C C . GLY A 1 231 ? -10.869 6.244 1.500 1.00 94.44 231 GLY A C 1
ATOM 1828 O O . GLY A 1 231 ? -10.004 6.224 0.630 1.00 94.44 231 GLY A O 1
ATOM 1829 N N . PRO A 1 232 ? -10.530 6.272 2.799 1.00 97.75 232 PRO A N 1
ATOM 1830 C CA . PRO A 1 232 ? -9.136 6.239 3.241 1.00 97.75 232 PRO A CA 1
ATOM 1831 C C . PRO A 1 232 ? -8.394 4.951 2.845 1.00 97.75 232 PRO A C 1
ATOM 1833 O O . PRO A 1 232 ? -8.966 3.861 2.860 1.00 97.75 232 PRO A O 1
ATOM 1836 N N . VAL A 1 233 ? -7.096 5.057 2.563 1.00 98.56 233 VAL A N 1
ATOM 1837 C CA . VAL A 1 233 ? -6.203 3.931 2.236 1.00 98.56 233 VAL A CA 1
ATOM 1838 C C . VAL A 1 233 ? -5.181 3.769 3.347 1.00 98.56 233 VAL A C 1
ATOM 1840 O O . VAL A 1 233 ? -4.416 4.690 3.614 1.00 98.56 233 VAL A O 1
ATOM 1843 N N . GLU A 1 234 ? -5.131 2.605 3.989 1.00 97.88 234 GLU A N 1
ATOM 1844 C CA . GLU A 1 234 ? -4.225 2.333 5.112 1.00 97.88 234 GLU A CA 1
ATOM 1845 C C . GLU A 1 234 ? -2.929 1.632 4.671 1.00 97.88 234 GLU A C 1
ATOM 1847 O O . GLU A 1 234 ? -1.846 1.909 5.188 1.00 97.88 234 GLU A O 1
ATOM 1852 N N . ILE A 1 235 ? -3.015 0.732 3.694 1.00 98.75 235 ILE A N 1
ATOM 1853 C CA . ILE A 1 235 ? -1.859 0.025 3.131 1.00 98.75 235 ILE A CA 1
ATOM 1854 C C . ILE A 1 235 ? -1.967 0.123 1.614 1.00 98.75 235 ILE A C 1
ATOM 1856 O O . ILE A 1 235 ? -2.962 -0.316 1.052 1.00 98.75 235 ILE A O 1
ATOM 1860 N N . LEU A 1 236 ? -0.951 0.683 0.964 1.00 98.88 236 LEU A N 1
ATOM 1861 C CA . LEU A 1 236 ? -0.887 0.846 -0.487 1.00 98.88 236 LEU A CA 1
ATOM 1862 C C . LEU A 1 236 ? 0.356 0.131 -1.021 1.00 98.88 236 LEU A C 1
ATOM 1864 O O . LEU A 1 236 ? 1.467 0.631 -0.863 1.00 98.88 236 LEU A O 1
ATOM 1868 N N . PHE A 1 237 ? 0.180 -1.039 -1.629 1.00 98.88 237 PHE A N 1
ATOM 1869 C CA . PHE A 1 237 ? 1.237 -1.755 -2.344 1.00 98.88 237 PHE A CA 1
ATOM 1870 C C . PHE A 1 237 ? 1.145 -1.440 -3.838 1.00 98.88 237 PHE A C 1
ATOM 1872 O O . PHE A 1 237 ? 0.087 -1.627 -4.435 1.00 98.88 237 PHE A O 1
ATOM 1879 N N . ILE A 1 238 ? 2.235 -0.934 -4.421 1.00 98.69 238 ILE A N 1
ATOM 1880 C CA . ILE A 1 238 ? 2.299 -0.472 -5.811 1.00 98.69 238 ILE A CA 1
ATOM 1881 C C . ILE A 1 238 ? 3.336 -1.301 -6.564 1.00 98.69 238 ILE A C 1
ATOM 1883 O O . ILE A 1 238 ? 4.531 -1.169 -6.309 1.00 98.69 238 ILE A O 1
ATOM 1887 N N . ASP A 1 239 ? 2.868 -2.105 -7.514 1.00 97.81 239 ASP A N 1
ATOM 1888 C CA . ASP A 1 239 ? 3.684 -2.916 -8.424 1.00 97.81 239 ASP A CA 1
ATOM 1889 C C . ASP A 1 239 ? 3.312 -2.700 -9.907 1.00 97.81 239 ASP A C 1
ATOM 1891 O O . ASP A 1 239 ? 4.158 -2.789 -10.792 1.00 97.81 239 ASP A O 1
ATOM 1895 N N . LEU A 1 240 ? 2.077 -2.286 -10.209 1.00 96.56 240 LEU A N 1
ATOM 1896 C CA . LEU A 1 240 ? 1.617 -2.039 -11.585 1.00 96.56 240 LEU A CA 1
ATOM 1897 C C . LEU A 1 240 ? 2.150 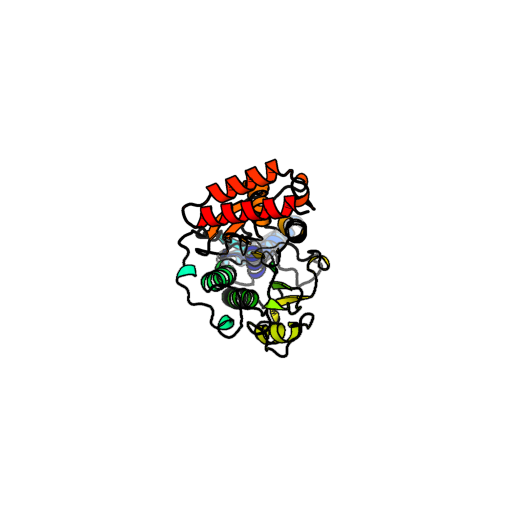-0.748 -12.228 1.00 96.56 240 LEU A C 1
ATOM 1899 O O . LEU A 1 240 ? 1.872 -0.483 -13.397 1.00 96.56 240 LEU A O 1
ATOM 1903 N N . ALA A 1 241 ? 2.894 0.082 -11.489 1.00 95.25 241 ALA A N 1
ATOM 1904 C CA . ALA A 1 241 ? 3.416 1.362 -11.970 1.00 95.25 241 ALA A CA 1
ATOM 1905 C C . ALA A 1 241 ? 4.630 1.167 -12.900 1.00 95.25 241 ALA A C 1
ATOM 1907 O O . ALA A 1 241 ? 5.721 1.656 -12.621 1.00 95.25 241 ALA A O 1
ATOM 1908 N N . LYS A 1 242 ? 4.435 0.454 -14.017 1.00 94.12 242 LYS A N 1
ATOM 1909 C CA . LYS A 1 242 ? 5.475 0.090 -14.997 1.00 94.12 242 LYS A CA 1
ATOM 1910 C C . LYS A 1 242 ? 5.775 1.188 -16.034 1.00 94.12 242 LYS A C 1
ATOM 1912 O O . LYS A 1 242 ? 6.556 0.972 -16.953 1.00 94.12 242 LYS A O 1
ATOM 1917 N N . HIS A 1 243 ? 5.169 2.367 -15.886 1.00 95.25 243 HIS A N 1
ATOM 1918 C CA . HIS A 1 243 ? 5.435 3.556 -16.699 1.00 95.25 243 HIS A CA 1
ATOM 1919 C C . HIS A 1 243 ? 5.098 4.832 -15.912 1.00 95.25 243 HIS A C 1
ATOM 1921 O O . HIS A 1 243 ? 4.212 4.800 -15.050 1.00 95.25 243 HIS A O 1
ATOM 1927 N N . TRP A 1 244 ? 5.739 5.970 -16.218 1.00 95.56 244 TRP A N 1
ATOM 1928 C CA . TRP A 1 244 ? 5.523 7.219 -15.467 1.00 95.56 244 TRP A CA 1
ATOM 1929 C C . TRP A 1 244 ? 4.080 7.721 -15.536 1.00 95.56 244 TRP A C 1
ATOM 1931 O O . TRP A 1 244 ? 3.558 8.174 -14.529 1.00 95.56 244 TRP A O 1
ATOM 1941 N N . THR A 1 245 ? 3.390 7.557 -16.667 1.00 94.75 245 THR A N 1
ATOM 1942 C CA . THR A 1 245 ? 1.969 7.941 -16.790 1.00 94.75 245 THR A CA 1
ATOM 1943 C C . THR A 1 245 ? 1.050 7.123 -15.880 1.00 94.75 245 THR A C 1
ATOM 1945 O O . THR A 1 245 ? 0.066 7.643 -15.359 1.00 94.75 245 THR A O 1
ATOM 1948 N N . VAL A 1 246 ? 1.369 5.845 -15.652 1.00 96.19 246 VAL A N 1
ATOM 1949 C CA . VAL A 1 246 ? 0.633 4.996 -14.704 1.00 96.19 246 VAL A CA 1
ATOM 1950 C C . VAL A 1 246 ? 1.012 5.363 -13.270 1.00 96.19 246 VAL A C 1
ATOM 1952 O O . VAL A 1 246 ? 0.140 5.428 -12.411 1.00 96.19 246 VAL A O 1
ATOM 1955 N N . CYS A 1 247 ? 2.290 5.654 -13.006 1.00 97.12 247 CYS A N 1
ATOM 1956 C CA . CYS A 1 247 ? 2.759 6.116 -11.697 1.00 97.12 247 CYS A CA 1
ATOM 1957 C C . CYS A 1 247 ? 2.096 7.436 -11.274 1.00 97.12 247 CYS A C 1
ATOM 1959 O O . CYS A 1 247 ? 1.642 7.555 -10.134 1.00 97.12 247 CYS A O 1
ATOM 1961 N N . ASP A 1 248 ? 1.996 8.389 -12.200 1.00 96.88 248 ASP A N 1
ATOM 1962 C CA . ASP A 1 248 ? 1.323 9.671 -12.008 1.00 96.88 248 ASP A CA 1
ATOM 1963 C C . ASP A 1 248 ? -0.156 9.464 -11.676 1.00 96.88 248 ASP A C 1
ATOM 1965 O O . ASP A 1 248 ? -0.632 9.973 -10.662 1.00 96.88 248 ASP A O 1
ATOM 1969 N N . TRP A 1 249 ? -0.853 8.610 -12.433 1.00 96.38 249 TRP A N 1
ATOM 1970 C CA . TRP A 1 249 ? -2.246 8.276 -12.143 1.00 96.38 249 TRP A CA 1
ATOM 1971 C C . TRP A 1 249 ? -2.420 7.601 -10.775 1.00 96.38 249 TRP A C 1
ATOM 1973 O O . TRP A 1 249 ? -3.265 8.024 -9.992 1.00 96.38 249 TRP A O 1
ATOM 1983 N N . VAL A 1 250 ? -1.606 6.591 -10.443 1.00 97.06 250 VAL A N 1
ATOM 1984 C CA . VAL A 1 250 ? -1.660 5.899 -9.137 1.00 97.06 250 VAL A CA 1
ATOM 1985 C C . VAL A 1 250 ? -1.464 6.908 -8.007 1.00 97.06 250 VAL A C 1
ATOM 1987 O O . VAL A 1 250 ? -2.204 6.918 -7.026 1.00 97.06 250 VAL A O 1
ATOM 1990 N N . THR A 1 251 ? -0.486 7.795 -8.155 1.00 96.00 251 THR A N 1
ATOM 1991 C CA . THR A 1 251 ? -0.198 8.829 -7.164 1.00 96.00 251 THR A CA 1
ATOM 1992 C C . THR A 1 251 ? -1.380 9.778 -7.012 1.00 96.00 251 THR A C 1
ATOM 1994 O O . THR A 1 251 ? -1.886 9.951 -5.906 1.00 96.00 251 THR A O 1
ATOM 1997 N N . TRP A 1 252 ? -1.877 10.320 -8.122 1.00 95.81 252 TRP A N 1
ATOM 1998 C CA . TRP A 1 252 ? -3.020 11.224 -8.151 1.00 95.81 252 TRP A CA 1
ATOM 1999 C C . TRP A 1 252 ? -4.283 10.614 -7.532 1.00 95.81 252 TRP A C 1
ATOM 2001 O O . TRP A 1 252 ? -5.001 11.300 -6.811 1.00 95.81 252 TRP A O 1
ATOM 2011 N N . GLN A 1 253 ? -4.540 9.326 -7.765 1.00 95.75 253 GLN A N 1
ATOM 2012 C CA . GLN A 1 253 ? -5.738 8.654 -7.265 1.00 95.75 253 GLN A CA 1
ATOM 2013 C C . GLN A 1 253 ? -5.643 8.229 -5.804 1.00 95.75 253 GLN A C 1
ATOM 2015 O O . GLN A 1 253 ? -6.620 8.357 -5.076 1.00 95.75 253 GLN A O 1
ATOM 2020 N N . PHE A 1 254 ? -4.502 7.706 -5.350 1.00 97.88 254 PHE A N 1
ATOM 2021 C CA . PHE A 1 254 ? -4.428 7.087 -4.022 1.00 97.88 254 PHE A CA 1
ATOM 2022 C C . PHE A 1 254 ? -3.791 7.985 -2.960 1.00 97.88 254 PHE A C 1
ATOM 2024 O O . PHE A 1 254 ? -4.180 7.909 -1.792 1.00 97.88 254 PHE A O 1
ATOM 2031 N N . PHE A 1 255 ? -2.836 8.854 -3.316 1.00 97.81 255 PHE A N 1
ATOM 2032 C CA . PHE A 1 255 ? -2.145 9.692 -2.328 1.00 97.81 255 PHE A CA 1
ATOM 2033 C C . PHE A 1 255 ? -3.060 10.677 -1.578 1.00 97.81 255 PHE A C 1
ATOM 2035 O O . PHE A 1 255 ? -2.835 10.855 -0.375 1.00 97.81 255 PHE A O 1
ATOM 2042 N N . PRO A 1 256 ? -4.116 11.262 -2.189 1.00 96.81 256 PRO A N 1
ATOM 2043 C CA . PRO A 1 256 ? -5.060 12.116 -1.461 1.00 96.81 256 PRO A CA 1
ATOM 2044 C C . PRO A 1 256 ? -5.793 11.396 -0.319 1.00 96.81 256 PRO A C 1
ATOM 2046 O O . PRO A 1 256 ? -6.276 12.038 0.614 1.00 96.81 256 PRO A O 1
ATOM 2049 N N . HIS A 1 257 ? -5.866 10.063 -0.379 1.00 97.81 257 HIS A N 1
ATOM 2050 C CA . HIS A 1 257 ? -6.628 9.223 0.542 1.00 97.81 257 HIS A CA 1
ATOM 2051 C C . HIS A 1 257 ? -5.766 8.565 1.626 1.00 97.81 257 HIS A C 1
ATOM 2053 O O . HIS A 1 257 ? -6.272 7.783 2.434 1.00 97.81 257 HIS A O 1
ATOM 2059 N N . LEU A 1 258 ? -4.469 8.874 1.672 1.00 98.19 258 LEU A N 1
ATOM 2060 C CA . LEU A 1 258 ? -3.582 8.387 2.722 1.00 98.19 258 LEU A CA 1
ATOM 2061 C C . LEU A 1 258 ? -3.901 9.060 4.065 1.00 98.19 258 LEU A C 1
ATOM 2063 O O . LEU A 1 258 ? -4.279 10.228 4.146 1.00 98.19 258 LEU A O 1
ATOM 2067 N N . ILE A 1 259 ? -3.728 8.297 5.138 1.00 96.56 259 ILE A N 1
ATOM 2068 C CA . ILE A 1 259 ? -4.009 8.671 6.517 1.00 96.56 259 ILE A CA 1
ATOM 2069 C C . ILE A 1 259 ? -2.689 9.078 7.194 1.00 96.56 259 ILE A C 1
ATOM 2071 O O . ILE A 1 259 ? -1.835 8.215 7.448 1.00 96.56 259 ILE A O 1
ATOM 2075 N N . PRO A 1 260 ? -2.525 10.360 7.566 1.00 94.81 260 PRO A N 1
ATOM 2076 C CA . PRO A 1 260 ? -1.309 10.846 8.206 1.00 94.81 260 PRO A CA 1
ATOM 2077 C C . PRO A 1 260 ? -0.962 10.088 9.489 1.00 94.81 260 PRO A C 1
ATOM 2079 O O . PRO A 1 260 ? -1.795 9.888 10.376 1.00 94.81 260 PRO A O 1
ATOM 2082 N N . GLY A 1 261 ? 0.295 9.665 9.591 1.00 91.12 261 GLY A N 1
ATOM 2083 C CA . GLY A 1 261 ? 0.837 8.890 10.705 1.00 91.12 261 GLY A CA 1
ATOM 2084 C C . GLY A 1 261 ? 0.408 7.420 10.727 1.00 91.12 261 GLY A C 1
ATOM 2085 O O . GLY A 1 261 ? 0.719 6.721 11.697 1.00 91.12 261 GLY A O 1
ATOM 2086 N N . LYS A 1 262 ? -0.309 6.936 9.702 1.00 92.06 262 LYS A N 1
ATOM 2087 C CA . LYS A 1 262 ? -0.802 5.550 9.640 1.00 92.06 262 LYS A CA 1
ATOM 2088 C C . LYS A 1 262 ? -0.477 4.867 8.325 1.00 92.06 262 LYS A C 1
ATOM 2090 O O . LYS A 1 262 ? 0.056 3.757 8.370 1.00 92.06 262 LYS A O 1
ATOM 2095 N N . SER A 1 263 ? -0.781 5.511 7.203 1.00 97.75 263 SER A N 1
ATOM 2096 C CA . SER A 1 263 ? -0.730 4.833 5.917 1.00 97.75 263 SER A CA 1
ATOM 2097 C C . SER A 1 263 ? 0.684 4.512 5.494 1.00 97.75 263 SER A C 1
ATOM 2099 O O . SER A 1 263 ? 1.575 5.360 5.559 1.00 97.75 263 SER A O 1
ATOM 2101 N N . VAL A 1 264 ? 0.875 3.282 5.037 1.00 97.75 264 VAL A N 1
ATOM 2102 C CA . VAL A 1 264 ? 2.150 2.827 4.492 1.00 97.75 264 VAL A CA 1
ATOM 2103 C C . VAL A 1 264 ? 2.031 2.630 2.990 1.00 97.75 264 VAL A C 1
ATOM 2105 O O . VAL A 1 264 ? 1.107 1.974 2.515 1.00 97.75 264 VAL A O 1
ATOM 2108 N N . VAL A 1 265 ? 2.986 3.194 2.259 1.00 98.69 265 VAL A N 1
ATOM 2109 C CA . VAL A 1 265 ? 3.152 3.010 0.819 1.00 98.69 265 VAL A CA 1
ATOM 2110 C C . VAL A 1 265 ? 4.345 2.094 0.604 1.00 98.69 265 VAL A C 1
ATOM 2112 O O . VAL A 1 265 ? 5.444 2.364 1.090 1.00 98.69 265 VAL A O 1
ATOM 2115 N N . ILE A 1 266 ? 4.123 0.992 -0.095 1.00 98.56 266 ILE A N 1
ATOM 2116 C CA . ILE A 1 266 ? 5.137 0.010 -0.442 1.00 98.56 266 ILE A CA 1
ATOM 2117 C C . ILE A 1 266 ? 5.348 0.113 -1.945 1.00 98.56 266 ILE A C 1
ATOM 2119 O O . ILE A 1 266 ? 4.486 -0.282 -2.725 1.00 98.56 266 ILE A O 1
ATOM 2123 N N . GLN A 1 267 ? 6.494 0.664 -2.326 1.00 98.31 267 GLN A N 1
ATOM 2124 C CA . GLN A 1 267 ? 6.905 0.776 -3.718 1.00 98.31 267 GLN A CA 1
ATOM 2125 C C . GLN A 1 267 ? 7.691 -0.479 -4.094 1.00 98.31 267 GLN A C 1
ATOM 2127 O O . GLN A 1 267 ? 8.838 -0.635 -3.655 1.00 98.31 267 GLN A O 1
ATOM 2132 N N . GLN A 1 268 ? 7.078 -1.372 -4.873 1.00 97.88 268 GLN A N 1
ATOM 2133 C CA . GLN A 1 268 ? 7.780 -2.483 -5.518 1.00 97.88 268 GLN A CA 1
ATOM 2134 C C . GLN A 1 268 ? 8.808 -1.900 -6.503 1.00 97.88 268 GLN A C 1
ATOM 2136 O O . GLN A 1 268 ? 8.649 -0.788 -6.996 1.00 97.88 268 GLN A O 1
ATOM 2141 N N . ASP A 1 269 ? 9.896 -2.626 -6.760 1.00 96.69 269 ASP A N 1
ATOM 2142 C CA . ASP A 1 269 ? 10.943 -2.284 -7.737 1.00 96.69 269 ASP A CA 1
ATOM 2143 C C . ASP A 1 269 ? 11.755 -1.018 -7.389 1.00 96.69 269 ASP A C 1
ATOM 2145 O O . ASP A 1 269 ? 12.681 -0.639 -8.107 1.00 96.69 269 ASP A O 1
ATOM 2149 N N . TYR A 1 270 ? 11.505 -0.383 -6.239 1.00 97.94 270 TYR A N 1
ATOM 2150 C CA . TYR A 1 270 ? 12.239 0.814 -5.819 1.00 97.94 270 TYR A CA 1
ATOM 2151 C C . TYR A 1 270 ? 13.760 0.576 -5.756 1.00 97.94 270 TYR A C 1
ATOM 2153 O O . TYR A 1 270 ? 14.556 1.454 -6.081 1.00 97.94 270 TYR A O 1
ATOM 2161 N N . LEU A 1 271 ? 14.187 -0.623 -5.356 1.00 97.19 271 LEU A N 1
ATOM 2162 C CA . LEU A 1 271 ? 15.576 -1.084 -5.367 1.00 97.19 271 LEU A CA 1
ATOM 2163 C C . LEU A 1 271 ? 15.842 -2.001 -6.572 1.00 97.19 271 LEU A C 1
ATOM 2165 O O . LEU A 1 271 ? 16.334 -3.123 -6.405 1.00 97.19 271 LEU A O 1
ATOM 2169 N N . TYR A 1 272 ? 15.534 -1.508 -7.770 1.00 96.38 272 TYR A N 1
ATOM 2170 C CA . TYR A 1 272 ? 15.811 -2.140 -9.059 1.00 96.38 272 TYR A CA 1
ATOM 2171 C C . TYR A 1 272 ? 16.534 -1.159 -10.006 1.00 96.38 272 TYR A C 1
ATOM 2173 O O . TYR A 1 272 ? 16.770 -0.009 -9.640 1.00 96.38 272 TYR A O 1
ATOM 2181 N N . HIS A 1 273 ? 17.006 -1.630 -11.165 1.00 92.06 273 HIS A N 1
ATOM 2182 C CA . HIS A 1 273 ? 18.050 -0.939 -11.947 1.00 92.06 273 HIS A CA 1
ATOM 2183 C C . HIS A 1 273 ? 17.627 -0.401 -13.320 1.00 92.06 273 HIS A C 1
ATOM 2185 O O . HIS A 1 273 ? 18.401 0.338 -13.918 1.00 92.06 273 HIS A O 1
ATOM 2191 N N . HIS A 1 274 ? 16.447 -0.761 -13.820 1.00 92.31 274 HIS A N 1
ATOM 2192 C CA . HIS A 1 274 ? 15.882 -0.296 -15.093 1.00 92.31 274 HIS A CA 1
ATOM 2193 C C . HIS A 1 274 ? 14.353 -0.197 -14.946 1.00 92.31 274 HIS A C 1
ATOM 2195 O O . HIS A 1 274 ? 13.810 -0.845 -14.058 1.00 92.31 274 HIS A O 1
ATOM 2201 N N . TRP A 1 275 ? 13.687 0.631 -15.760 1.00 90.69 275 TRP A N 1
ATOM 2202 C CA . TRP A 1 275 ? 12.225 0.856 -15.782 1.00 90.69 275 TRP A CA 1
ATOM 2203 C C . TRP A 1 275 ? 11.563 1.215 -14.444 1.00 90.69 275 TRP A C 1
ATOM 2205 O O . TRP A 1 275 ? 10.479 0.726 -14.141 1.00 90.69 275 TRP A O 1
ATOM 2215 N N . VAL A 1 276 ? 12.215 2.028 -13.602 1.00 95.81 276 VAL A N 1
ATOM 2216 C CA . VAL A 1 276 ? 11.682 2.326 -12.251 1.00 95.81 276 VAL A CA 1
ATOM 2217 C C . VAL A 1 276 ? 11.915 3.746 -11.755 1.00 95.81 276 VAL A C 1
ATOM 2219 O O . VAL A 1 276 ? 11.417 4.115 -10.693 1.00 95.81 276 VAL A O 1
ATOM 2222 N N . ALA A 1 277 ? 12.684 4.568 -12.471 1.00 96.69 277 ALA A N 1
ATOM 2223 C CA . ALA A 1 277 ? 13.181 5.815 -11.892 1.00 96.69 277 ALA A CA 1
ATOM 2224 C C . ALA A 1 277 ? 12.083 6.866 -11.650 1.00 96.69 277 ALA A C 1
ATOM 2226 O O . ALA A 1 277 ? 12.222 7.705 -10.763 1.00 96.69 277 ALA A O 1
ATOM 2227 N N . TRP A 1 278 ? 10.947 6.774 -12.349 1.00 97.62 278 TRP A N 1
ATOM 2228 C CA . TRP A 1 278 ? 9.758 7.578 -12.044 1.00 97.62 278 TRP A CA 1
ATOM 2229 C C . TRP A 1 278 ? 9.244 7.354 -10.616 1.00 97.62 278 TRP A C 1
ATOM 2231 O O . TRP A 1 278 ? 8.757 8.290 -9.996 1.00 97.62 278 TRP A O 1
ATOM 2241 N N . ILE A 1 279 ? 9.424 6.161 -10.043 1.00 97.81 279 ILE A N 1
ATOM 2242 C CA . ILE A 1 279 ? 9.063 5.876 -8.649 1.00 97.81 279 ILE A CA 1
ATOM 2243 C C . ILE A 1 279 ? 9.961 6.675 -7.690 1.00 97.81 279 ILE A C 1
ATOM 2245 O O . ILE A 1 279 ? 9.488 7.206 -6.682 1.00 97.81 279 ILE A O 1
ATOM 2249 N N . HIS A 1 280 ? 11.256 6.798 -8.011 1.00 98.31 280 HIS A N 1
ATOM 2250 C CA . HIS A 1 280 ? 12.211 7.603 -7.236 1.00 98.31 280 HIS A CA 1
ATOM 2251 C C . HIS A 1 280 ? 11.855 9.085 -7.303 1.00 98.31 280 HIS A C 1
ATOM 2253 O O . HIS A 1 280 ? 11.805 9.745 -6.267 1.00 98.31 280 HIS A O 1
ATOM 2259 N N . VAL A 1 281 ? 11.555 9.581 -8.508 1.00 98.44 281 VAL A N 1
ATOM 2260 C CA . VAL A 1 281 ? 11.103 10.961 -8.734 1.00 98.44 281 VAL A CA 1
ATOM 2261 C C . VAL A 1 281 ? 9.859 11.253 -7.895 1.00 98.44 281 VAL A C 1
ATOM 2263 O O . VAL A 1 281 ? 9.866 12.205 -7.118 1.00 98.44 281 VAL A O 1
ATOM 2266 N N . THR A 1 282 ? 8.832 10.405 -7.980 1.00 97.88 282 THR A N 1
ATOM 2267 C CA . THR A 1 282 ? 7.578 10.564 -7.232 1.00 97.88 282 THR A CA 1
ATOM 2268 C C . THR A 1 282 ? 7.806 10.594 -5.722 1.00 97.88 282 THR A C 1
ATOM 2270 O O . THR A 1 282 ? 7.343 11.515 -5.047 1.00 97.88 282 THR A O 1
ATOM 2273 N N . MET A 1 283 ? 8.533 9.621 -5.162 1.00 98.25 283 MET A N 1
ATOM 2274 C CA . MET A 1 283 ? 8.706 9.556 -3.706 1.00 98.25 283 MET A CA 1
ATOM 2275 C C . MET A 1 283 ? 9.572 10.689 -3.153 1.00 98.25 283 MET A C 1
ATOM 2277 O O . MET A 1 283 ? 9.318 11.150 -2.041 1.00 98.25 283 MET A O 1
ATOM 2281 N N . GLU A 1 284 ? 10.568 11.166 -3.904 1.00 98.06 284 GLU A N 1
ATOM 2282 C CA . GLU A 1 284 ? 11.372 12.312 -3.470 1.00 98.06 284 GLU A CA 1
ATOM 2283 C C . GLU A 1 284 ? 10.650 13.651 -3.686 1.00 98.06 284 GLU A C 1
ATOM 2285 O O . GLU A 1 284 ? 10.889 14.591 -2.923 1.00 98.06 284 GLU A O 1
ATOM 2290 N N . PHE A 1 285 ? 9.730 13.741 -4.655 1.00 97.94 285 PHE A N 1
ATOM 2291 C CA . PHE A 1 285 ? 8.895 14.928 -4.859 1.00 97.94 285 PHE A CA 1
ATOM 2292 C C . PHE A 1 285 ? 7.959 15.126 -3.663 1.00 97.94 285 PHE A C 1
ATOM 2294 O O . PHE A 1 285 ? 7.846 16.227 -3.133 1.00 97.94 285 PHE A O 1
ATOM 2301 N N . TYR A 1 286 ? 7.369 14.037 -3.164 1.00 97.69 286 TYR A N 1
ATOM 2302 C CA . TYR A 1 286 ? 6.511 14.050 -1.977 1.00 97.69 286 TYR A CA 1
ATOM 2303 C C . TYR A 1 286 ? 7.264 13.839 -0.651 1.00 97.69 286 TYR A C 1
ATOM 2305 O O . TYR A 1 286 ? 6.630 13.603 0.379 1.00 97.69 286 TYR A O 1
ATOM 2313 N N . SER A 1 287 ? 8.598 13.924 -0.634 1.00 96.44 287 SER A N 1
ATOM 2314 C CA . SER A 1 287 ? 9.422 13.518 0.520 1.00 96.44 287 SER A CA 1
ATOM 2315 C C . SER A 1 287 ? 9.079 14.216 1.842 1.00 96.44 287 SER A C 1
ATOM 2317 O O . SER A 1 287 ? 9.217 13.604 2.897 1.00 96.44 287 SER A O 1
ATOM 2319 N N . GLU A 1 288 ? 8.565 15.448 1.823 1.00 95.69 288 GLU A N 1
ATOM 2320 C CA . GLU A 1 288 ? 8.141 16.161 3.041 1.00 95.69 288 GLU A CA 1
ATOM 2321 C C . GLU A 1 288 ? 6.944 15.513 3.766 1.00 95.69 288 GLU A C 1
ATOM 2323 O O . GLU A 1 288 ? 6.713 15.766 4.953 1.00 95.69 288 GLU A O 1
ATOM 2328 N N . TYR A 1 289 ? 6.190 14.659 3.069 1.00 96.88 289 TYR A N 1
ATOM 2329 C CA . TYR A 1 289 ? 4.996 13.973 3.571 1.00 96.88 289 TYR A CA 1
ATOM 2330 C C . TYR A 1 289 ? 5.245 12.500 3.892 1.00 96.88 289 TYR A C 1
ATOM 2332 O O . TYR A 1 289 ? 4.341 11.821 4.392 1.00 96.88 289 TYR A O 1
ATOM 2340 N N . PHE A 1 290 ? 6.451 11.998 3.615 1.00 97.25 290 PHE A N 1
ATOM 2341 C CA . PHE A 1 290 ? 6.794 10.593 3.759 1.00 97.25 290 PHE A CA 1
ATOM 2342 C C . PHE A 1 290 ? 8.084 10.386 4.543 1.00 97.25 290 PHE A C 1
ATOM 2344 O O . PHE A 1 290 ? 9.112 11.009 4.303 1.00 97.25 290 PHE A O 1
ATOM 2351 N N . GLU A 1 291 ? 8.053 9.423 5.453 1.00 94.69 291 GLU A N 1
ATOM 2352 C CA . GLU A 1 291 ? 9.243 8.930 6.131 1.00 94.69 291 GLU A CA 1
ATOM 2353 C C . GLU A 1 291 ? 9.633 7.573 5.546 1.00 94.69 291 GLU A C 1
ATOM 2355 O O . GLU A 1 291 ? 8.797 6.679 5.424 1.00 94.69 291 GLU A O 1
ATOM 2360 N N . TYR A 1 292 ? 10.908 7.393 5.200 1.00 94.50 292 TYR A N 1
ATOM 2361 C CA . TYR A 1 292 ? 11.438 6.067 4.888 1.00 94.50 292 TYR A CA 1
ATOM 2362 C C . TYR A 1 292 ? 11.406 5.191 6.146 1.00 94.50 292 TYR A C 1
ATOM 2364 O O . TYR A 1 292 ? 11.961 5.553 7.180 1.00 94.50 292 TYR A O 1
ATOM 2372 N N . VAL A 1 293 ? 10.818 4.004 6.033 1.00 92.62 293 VAL A N 1
ATOM 2373 C CA . VAL A 1 293 ? 10.593 3.108 7.169 1.00 92.62 293 VAL A CA 1
ATOM 2374 C C . VAL A 1 293 ? 11.573 1.938 7.153 1.00 92.62 293 VAL A C 1
ATOM 2376 O O . VAL A 1 293 ? 12.319 1.696 8.104 1.00 92.62 293 VAL A O 1
ATOM 2379 N N . CYS A 1 294 ? 11.536 1.154 6.076 1.00 93.31 294 CYS A N 1
ATOM 2380 C CA . CYS A 1 294 ? 12.367 -0.028 5.885 1.00 93.31 294 CYS A CA 1
ATOM 2381 C C . CYS A 1 294 ? 12.350 -0.472 4.416 1.00 93.31 294 CYS A C 1
ATOM 2383 O O . CYS A 1 294 ? 11.594 0.056 3.606 1.00 93.31 294 CYS A O 1
ATOM 2385 N N . ASP A 1 295 ? 13.159 -1.476 4.087 1.00 94.31 295 ASP A N 1
ATOM 2386 C CA . ASP A 1 295 ? 13.214 -2.091 2.759 1.00 94.31 295 ASP A CA 1
ATOM 2387 C C . ASP A 1 295 ? 13.367 -3.614 2.860 1.00 94.31 295 ASP A C 1
ATOM 2389 O O . ASP A 1 295 ? 13.798 -4.140 3.893 1.00 94.31 295 ASP A O 1
ATOM 2393 N N . THR A 1 296 ? 13.065 -4.351 1.795 1.00 93.31 296 THR A N 1
ATOM 2394 C CA . THR A 1 296 ? 13.177 -5.820 1.790 1.00 93.31 296 THR A CA 1
ATOM 2395 C C . THR A 1 296 ? 14.599 -6.360 1.614 1.00 93.31 296 THR A C 1
ATOM 2397 O O . THR A 1 296 ? 14.802 -7.567 1.538 1.00 93.31 296 THR A O 1
ATOM 2400 N N . GLY A 1 297 ? 15.613 -5.495 1.648 1.00 90.31 297 GLY A N 1
ATOM 2401 C CA . GLY A 1 297 ? 17.015 -5.781 1.324 1.00 90.31 297 GLY A CA 1
ATOM 2402 C C . GLY A 1 297 ? 17.316 -5.568 -0.162 1.00 90.31 297 GLY A C 1
ATOM 2403 O O . GLY A 1 297 ? 18.391 -5.084 -0.519 1.00 90.31 297 GLY A O 1
ATOM 2404 N N . SER A 1 298 ? 16.326 -5.860 -0.992 1.00 91.06 298 SER A N 1
ATOM 2405 C CA . SER A 1 298 ? 16.249 -5.685 -2.440 1.00 91.06 298 SER A CA 1
ATOM 2406 C C . SER A 1 298 ? 14.792 -5.403 -2.808 1.00 91.06 298 SER A C 1
ATOM 2408 O O . SER A 1 298 ? 13.914 -5.630 -1.979 1.00 91.06 298 SER A O 1
ATOM 2410 N N . ASN A 1 299 ? 14.534 -4.963 -4.035 1.00 94.94 299 ASN A N 1
ATOM 2411 C CA . ASN A 1 299 ? 13.204 -4.715 -4.588 1.00 94.94 299 ASN A CA 1
ATOM 2412 C C . ASN A 1 299 ? 12.357 -3.651 -3.854 1.00 94.94 299 ASN A C 1
ATOM 2414 O O . ASN A 1 299 ? 12.494 -2.471 -4.157 1.00 94.94 299 ASN A O 1
ATOM 2418 N N . SER A 1 300 ? 11.530 -4.019 -2.873 1.00 97.06 300 SER A N 1
ATOM 2419 C CA . SER A 1 300 ? 10.568 -3.101 -2.249 1.00 97.06 300 SER A CA 1
ATOM 2420 C C . SER A 1 300 ? 11.140 -2.163 -1.174 1.00 97.06 300 SER A C 1
ATOM 2422 O O . SER A 1 300 ? 11.982 -2.546 -0.349 1.00 97.06 300 SER A O 1
ATOM 2424 N N . VAL A 1 301 ? 10.588 -0.945 -1.116 1.00 97.44 301 VAL A N 1
ATOM 2425 C CA . VAL A 1 301 ? 10.800 0.048 -0.043 1.00 97.44 301 VAL A CA 1
ATOM 2426 C C . VAL A 1 301 ? 9.464 0.491 0.550 1.00 97.44 301 VAL A C 1
ATOM 2428 O O . VAL A 1 301 ? 8.485 0.668 -0.168 1.00 97.44 301 VAL A O 1
ATOM 2431 N N . VAL A 1 302 ? 9.436 0.685 1.871 1.00 97.44 302 VAL A N 1
ATOM 2432 C CA . VAL A 1 302 ? 8.263 1.131 2.630 1.00 97.44 302 VAL A CA 1
ATOM 2433 C C . VAL A 1 302 ? 8.439 2.571 3.086 1.00 97.44 302 VAL A C 1
ATOM 2435 O O . VAL A 1 302 ? 9.433 2.908 3.738 1.00 97.44 302 VAL A O 1
ATOM 2438 N N . PHE A 1 303 ? 7.420 3.379 2.828 1.00 97.75 303 PHE A N 1
ATOM 2439 C CA . PHE A 1 303 ? 7.298 4.756 3.278 1.00 97.75 303 PHE A CA 1
ATOM 2440 C C . PHE A 1 303 ? 6.055 4.923 4.152 1.00 97.75 303 PHE A C 1
ATOM 2442 O O . PHE A 1 303 ? 4.994 4.391 3.840 1.00 97.75 303 PHE A O 1
ATOM 2449 N N . LEU A 1 304 ? 6.174 5.659 5.251 1.00 96.75 304 LEU A N 1
ATOM 2450 C CA . LEU A 1 304 ? 5.059 6.048 6.108 1.00 96.75 304 LEU A CA 1
ATOM 2451 C C . LEU A 1 304 ? 4.603 7.441 5.694 1.00 96.75 304 LEU A C 1
ATOM 2453 O O . LEU A 1 304 ? 5.406 8.369 5.730 1.00 96.75 304 LEU A O 1
ATOM 2457 N N . ASN A 1 305 ? 3.326 7.608 5.364 1.00 97.44 305 ASN A N 1
ATOM 2458 C CA . ASN A 1 305 ? 2.742 8.934 5.225 1.00 97.44 305 ASN A CA 1
ATOM 2459 C C . ASN A 1 305 ? 2.667 9.588 6.613 1.00 97.44 305 ASN A C 1
ATOM 2461 O O . ASN A 1 305 ? 1.975 9.089 7.498 1.00 97.44 305 ASN A O 1
ATOM 2465 N N . THR A 1 306 ? 3.400 10.677 6.836 1.00 92.69 306 THR A N 1
ATOM 2466 C CA . THR A 1 306 ? 3.488 11.355 8.144 1.00 92.69 306 THR A CA 1
ATOM 2467 C C . THR A 1 306 ? 2.577 12.573 8.238 1.00 92.69 306 THR A C 1
ATOM 2469 O O . THR A 1 306 ? 2.190 12.969 9.339 1.00 92.69 306 THR A O 1
ATOM 2472 N N . ARG A 1 307 ? 2.217 13.163 7.096 1.00 91.19 307 ARG A N 1
ATOM 2473 C CA . ARG A 1 307 ? 1.426 14.394 6.987 1.00 91.19 307 ARG A CA 1
ATOM 2474 C C . ARG A 1 307 ? 0.465 14.302 5.807 1.00 91.19 307 ARG A C 1
ATOM 2476 O O . ARG A 1 307 ? 0.754 13.626 4.822 1.00 91.19 307 ARG A O 1
ATOM 2483 N N . ARG A 1 308 ? -0.661 15.015 5.899 1.00 93.50 308 ARG A N 1
ATOM 2484 C CA . ARG A 1 308 ? -1.592 15.151 4.772 1.00 93.50 308 ARG A CA 1
ATOM 2485 C C . ARG A 1 308 ? -0.895 15.941 3.671 1.00 93.50 308 ARG A C 1
ATOM 2487 O O . ARG A 1 308 ? -0.313 16.980 3.970 1.00 93.50 308 ARG A O 1
ATOM 2494 N N . ILE A 1 309 ? -0.974 15.450 2.440 1.00 93.88 309 ILE A N 1
ATOM 2495 C CA . ILE A 1 309 ? -0.502 16.178 1.262 1.00 93.88 309 ILE A CA 1
ATOM 2496 C C . ILE A 1 309 ? -1.574 17.227 0.928 1.00 93.88 309 ILE A C 1
ATOM 2498 O O . ILE A 1 309 ? -2.733 16.843 0.746 1.00 93.88 309 ILE A O 1
ATOM 2502 N N . PRO A 1 310 ? -1.246 18.529 0.916 1.00 91.62 310 PRO A N 1
ATOM 2503 C CA . PRO A 1 310 ? -2.189 19.566 0.525 1.00 91.62 310 PRO A CA 1
ATOM 2504 C C . PRO A 1 310 ? -2.606 19.414 -0.942 1.00 91.62 310 PRO A C 1
ATOM 2506 O O . PRO A 1 310 ? -1.835 18.924 -1.771 1.00 91.62 310 PRO A O 1
ATOM 2509 N N . GLU A 1 311 ? -3.832 19.828 -1.254 1.00 88.94 311 GLU A N 1
ATOM 2510 C CA . GLU A 1 311 ? -4.447 19.640 -2.576 1.00 88.94 311 GLU A CA 1
ATOM 2511 C C . GLU A 1 311 ? -3.656 20.343 -3.683 1.00 88.94 311 GLU A C 1
ATOM 2513 O O . GLU A 1 311 ? -3.500 19.796 -4.767 1.00 88.94 311 GLU A O 1
ATOM 2518 N N . GLU A 1 312 ? -3.055 21.492 -3.385 1.00 88.19 312 GLU A N 1
ATOM 2519 C CA . GLU A 1 312 ? -2.215 22.256 -4.306 1.00 88.19 312 GLU A CA 1
ATOM 2520 C C . GLU A 1 312 ? -0.890 21.564 -4.682 1.00 88.19 312 GLU A C 1
ATOM 2522 O O . GLU A 1 312 ? -0.271 21.922 -5.686 1.00 88.19 312 GLU A O 1
ATOM 2527 N N . PHE A 1 313 ? -0.443 20.573 -3.900 1.00 89.56 313 PHE A N 1
ATOM 2528 C CA . PHE A 1 313 ? 0.768 19.791 -4.184 1.00 89.56 313 PHE A CA 1
ATOM 2529 C C . PHE A 1 313 ? 0.469 18.437 -4.836 1.00 89.56 313 PHE A C 1
ATOM 2531 O O . PHE A 1 313 ? 1.378 17.786 -5.363 1.00 89.56 313 PHE A O 1
ATOM 2538 N N . LEU A 1 314 ? -0.788 17.995 -4.824 1.00 89.62 314 LEU A N 1
ATOM 2539 C CA . LEU A 1 314 ? -1.213 16.828 -5.585 1.00 89.62 314 LEU A CA 1
ATOM 2540 C C . LEU A 1 314 ? -1.261 17.215 -7.068 1.00 89.62 314 LEU A C 1
ATOM 2542 O O . LEU A 1 314 ? -1.937 18.165 -7.451 1.00 89.62 314 LEU A O 1
ATOM 2546 N N . ARG A 1 315 ? -0.515 16.497 -7.911 1.00 88.69 315 ARG A N 1
ATOM 2547 C CA . ARG A 1 315 ? -0.482 16.739 -9.357 1.00 88.69 315 ARG A CA 1
ATOM 2548 C C . ARG A 1 315 ? -0.968 15.497 -10.082 1.00 88.69 315 ARG A C 1
ATOM 2550 O O . ARG A 1 315 ? -0.529 14.393 -9.782 1.00 88.69 315 ARG A O 1
ATOM 2557 N N . GLU A 1 316 ? -1.820 15.696 -11.082 1.00 89.88 316 GLU A N 1
ATOM 2558 C CA . GLU A 1 316 ? -2.276 14.612 -11.960 1.00 89.88 316 GLU A CA 1
ATOM 2559 C C . GLU A 1 316 ? -1.119 13.998 -12.764 1.00 89.88 316 GLU A C 1
ATOM 2561 O O . GLU A 1 316 ? -1.148 12.822 -13.107 1.00 89.88 316 GLU A O 1
ATOM 2566 N N . LYS A 1 317 ? -0.097 14.810 -13.052 1.00 94.06 317 LYS A N 1
ATOM 2567 C CA . LYS A 1 317 ? 1.020 14.518 -13.957 1.00 94.06 317 LYS A CA 1
ATOM 2568 C C . LYS A 1 317 ? 2.360 14.882 -13.316 1.00 94.06 317 LYS A C 1
ATOM 2570 O O . LYS A 1 317 ? 3.106 15.705 -13.845 1.00 94.06 317 LYS A O 1
ATOM 2575 N N . THR A 1 318 ? 2.624 14.374 -12.111 1.00 93.50 318 THR A N 1
ATOM 2576 C CA . THR A 1 318 ? 3.811 14.735 -11.317 1.00 93.50 318 THR A CA 1
ATOM 2577 C C . THR A 1 318 ? 5.100 14.554 -12.108 1.00 93.50 318 THR A C 1
ATOM 2579 O O . THR A 1 318 ? 5.779 15.540 -12.383 1.00 93.50 318 THR A O 1
ATOM 2582 N N . VAL A 1 319 ? 5.429 13.327 -12.502 1.00 95.94 319 VAL A N 1
ATOM 2583 C CA . VAL A 1 319 ? 6.671 12.999 -13.202 1.00 95.94 319 VAL A CA 1
ATOM 2584 C C . VAL A 1 319 ? 6.679 13.623 -14.588 1.00 95.94 319 VAL A C 1
ATOM 2586 O O . VAL A 1 319 ? 7.689 14.203 -14.977 1.00 95.94 319 VAL A O 1
ATOM 2589 N N . GLU A 1 320 ? 5.572 13.554 -15.327 1.00 95.56 320 GLU A N 1
ATOM 2590 C CA . GLU A 1 320 ? 5.498 14.134 -16.672 1.00 95.56 320 GLU A CA 1
ATOM 2591 C C . GLU A 1 320 ? 5.776 15.651 -16.661 1.00 95.56 320 GLU A C 1
ATOM 2593 O O . GLU A 1 320 ? 6.546 16.127 -17.493 1.00 95.56 320 GLU A O 1
ATOM 2598 N N . SER A 1 321 ? 5.240 16.393 -15.682 1.00 95.06 321 SER A N 1
ATOM 2599 C CA . SER A 1 321 ? 5.354 17.862 -15.608 1.00 95.06 321 SER A CA 1
ATOM 2600 C C . SER A 1 321 ? 6.742 18.402 -15.250 1.00 95.06 321 SER A C 1
ATOM 2602 O O . SER A 1 321 ? 7.014 19.577 -15.495 1.00 95.06 321 SER A O 1
ATOM 2604 N N . LEU A 1 322 ? 7.606 17.587 -14.642 1.00 96.69 322 LEU A N 1
ATOM 2605 C CA . LEU A 1 322 ? 8.919 18.035 -14.175 1.00 96.69 322 LEU A CA 1
ATOM 2606 C C . LEU A 1 322 ? 9.906 18.176 -15.334 1.00 96.69 322 LEU A C 1
ATOM 2608 O O . LEU A 1 322 ? 9.947 17.356 -16.252 1.00 96.69 322 LEU A O 1
ATOM 2612 N N . THR A 1 323 ? 10.782 19.168 -15.260 1.00 97.25 323 THR A N 1
ATOM 2613 C CA . THR A 1 323 ? 11.930 19.278 -16.162 1.00 97.25 323 THR A CA 1
ATOM 2614 C C . THR A 1 323 ? 12.913 18.125 -15.937 1.00 97.25 323 THR A C 1
ATOM 2616 O O . THR A 1 323 ? 12.964 17.510 -14.868 1.00 97.25 323 THR A O 1
ATOM 2619 N N . THR A 1 324 ? 13.751 17.833 -16.934 1.00 97.31 324 THR A N 1
ATOM 2620 C CA . THR A 1 324 ? 14.810 16.820 -16.799 1.00 97.31 324 THR A CA 1
ATOM 2621 C C . THR A 1 324 ? 15.761 17.140 -15.643 1.00 97.31 324 THR A C 1
ATOM 2623 O O . THR A 1 324 ? 16.157 16.234 -14.914 1.00 97.31 324 THR A O 1
ATOM 2626 N N . ALA A 1 325 ? 16.076 18.420 -15.416 1.00 98.00 325 ALA A N 1
ATOM 2627 C CA . ALA A 1 325 ? 16.928 18.849 -14.306 1.00 98.00 325 ALA A CA 1
ATOM 2628 C C . ALA A 1 325 ? 16.301 18.538 -12.934 1.00 98.00 325 ALA A C 1
ATOM 2630 O O . ALA A 1 325 ? 16.971 17.966 -12.074 1.00 98.00 325 ALA A O 1
ATOM 2631 N N . GLU A 1 326 ? 15.009 18.828 -12.749 1.00 98.31 326 GLU A N 1
ATOM 2632 C CA . GLU A 1 326 ? 14.288 18.499 -11.510 1.00 98.31 326 GLU A CA 1
ATOM 2633 C C . GLU A 1 326 ? 14.219 16.982 -11.285 1.00 98.31 326 GLU A C 1
ATOM 26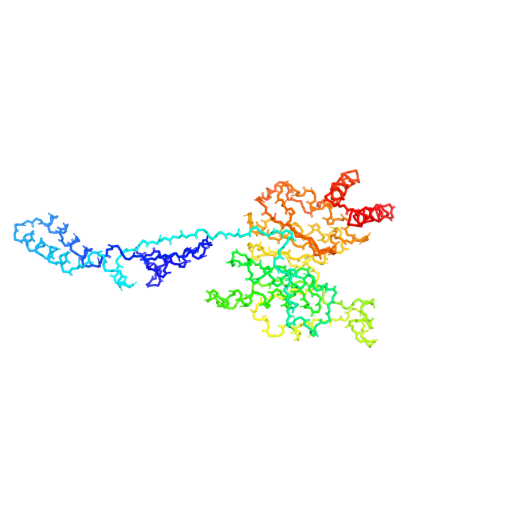35 O O . GLU A 1 326 ? 14.482 16.502 -10.180 1.00 98.31 326 GLU A O 1
ATOM 2640 N N . LYS A 1 327 ? 13.924 16.206 -12.340 1.00 98.38 327 LYS A N 1
ATOM 2641 C CA . LYS A 1 327 ? 13.935 14.733 -12.288 1.00 98.38 327 LYS A CA 1
ATOM 2642 C C . LYS A 1 327 ? 15.302 14.211 -11.840 1.00 98.38 327 LYS A C 1
ATOM 2644 O O . LYS A 1 327 ? 15.376 13.340 -10.975 1.00 98.38 327 LYS A O 1
ATOM 2649 N N . VAL A 1 328 ? 16.383 14.752 -12.405 1.00 98.56 328 VAL A N 1
ATOM 2650 C CA . VAL A 1 328 ? 17.767 14.401 -12.055 1.00 98.56 328 VAL A CA 1
ATOM 2651 C C . VAL A 1 328 ? 18.060 14.668 -10.582 1.00 98.56 328 VAL A C 1
ATOM 2653 O O . VAL A 1 328 ? 18.555 13.768 -9.901 1.00 98.56 328 VAL A O 1
ATOM 2656 N N . GLU A 1 329 ? 17.717 15.853 -10.080 1.00 98.62 329 GLU A N 1
ATOM 2657 C CA . GLU A 1 329 ? 17.940 16.225 -8.681 1.00 98.62 329 GLU A CA 1
ATOM 2658 C C . GLU A 1 329 ? 17.199 15.280 -7.722 1.00 98.62 329 GLU A C 1
ATOM 2660 O O . GLU A 1 329 ? 17.775 14.780 -6.752 1.00 98.62 329 GLU A O 1
ATOM 2665 N N . LEU A 1 330 ? 15.934 14.979 -8.026 1.00 98.56 330 LEU A N 1
ATOM 2666 C CA . LEU A 1 330 ? 15.105 14.054 -7.255 1.00 98.56 330 LEU A CA 1
ATOM 2667 C C . LEU A 1 330 ? 15.703 12.642 -7.221 1.00 98.56 330 LEU A C 1
ATOM 2669 O O . LEU A 1 330 ? 15.833 12.047 -6.150 1.00 98.56 330 LEU A O 1
ATOM 2673 N N . MET A 1 331 ? 16.135 12.116 -8.368 1.00 98.50 331 MET A N 1
ATOM 2674 C CA . MET A 1 331 ? 16.779 10.800 -8.440 1.00 98.50 331 MET A CA 1
ATOM 2675 C C . MET A 1 331 ? 18.117 10.758 -7.687 1.00 98.50 331 MET A C 1
ATOM 2677 O O . MET A 1 331 ? 18.435 9.751 -7.048 1.00 98.50 331 MET A O 1
ATOM 2681 N N . ASP A 1 332 ? 18.892 11.845 -7.706 1.00 98.44 332 ASP A N 1
ATOM 2682 C CA . ASP A 1 332 ? 20.144 11.933 -6.949 1.00 98.44 332 ASP A CA 1
ATOM 2683 C C . ASP A 1 332 ? 19.897 11.941 -5.436 1.00 98.44 332 ASP A C 1
ATOM 2685 O O . ASP A 1 332 ? 20.600 11.237 -4.699 1.00 98.44 332 ASP A O 1
ATOM 2689 N N . ARG A 1 333 ? 18.855 12.643 -4.966 1.00 98.19 333 ARG A N 1
ATOM 2690 C CA . ARG A 1 333 ? 18.410 12.571 -3.563 1.00 98.19 333 ARG A CA 1
ATOM 2691 C C . ARG A 1 333 ? 17.993 11.156 -3.172 1.00 98.19 333 ARG A C 1
ATOM 2693 O O . ARG A 1 333 ? 18.455 10.652 -2.143 1.00 98.19 333 ARG A O 1
ATOM 2700 N N . ALA A 1 334 ? 17.207 10.482 -4.015 1.00 98.00 334 ALA A N 1
ATOM 2701 C CA . ALA A 1 334 ? 16.813 9.093 -3.785 1.00 98.00 334 ALA A CA 1
ATOM 2702 C C . ALA A 1 334 ? 18.045 8.186 -3.647 1.00 98.00 334 ALA A C 1
ATOM 2704 O O . ALA A 1 334 ? 18.145 7.401 -2.701 1.00 98.00 334 ALA A O 1
ATOM 2705 N N . ALA A 1 335 ? 19.017 8.311 -4.557 1.00 97.75 335 ALA A N 1
ATOM 2706 C CA . ALA A 1 335 ? 20.245 7.520 -4.533 1.00 97.75 335 ALA A CA 1
ATOM 2707 C C . ALA A 1 335 ? 21.098 7.798 -3.283 1.00 97.75 335 ALA A C 1
ATOM 2709 O O . ALA A 1 335 ? 21.667 6.862 -2.712 1.00 97.75 335 ALA A O 1
ATOM 2710 N N . ALA A 1 336 ? 21.164 9.057 -2.834 1.00 97.38 336 ALA A N 1
ATOM 2711 C CA . ALA A 1 336 ? 21.919 9.480 -1.654 1.00 97.38 336 ALA A CA 1
ATOM 2712 C C . ALA A 1 336 ? 21.375 8.900 -0.335 1.00 97.38 336 ALA A C 1
ATOM 2714 O O . ALA A 1 336 ? 22.134 8.748 0.626 1.00 97.38 336 ALA A O 1
ATOM 2715 N N . ARG A 1 337 ? 20.093 8.502 -0.291 1.00 94.50 337 ARG A N 1
ATOM 2716 C CA . ARG A 1 337 ? 19.481 7.805 0.857 1.00 94.50 337 ARG A CA 1
ATOM 2717 C C . ARG A 1 337 ? 20.133 6.450 1.143 1.00 94.50 337 ARG A C 1
ATOM 2719 O O . ARG A 1 337 ? 20.100 5.966 2.276 1.00 94.50 337 ARG A O 1
ATOM 2726 N N . PHE A 1 338 ? 20.728 5.823 0.130 1.00 95.88 338 PHE A N 1
ATOM 2727 C CA . PHE A 1 338 ? 21.290 4.483 0.225 1.00 95.88 338 PHE A CA 1
ATOM 2728 C C . PHE A 1 338 ? 22.817 4.477 0.110 1.00 95.88 338 PHE A C 1
ATOM 2730 O O . PHE A 1 338 ? 23.463 5.431 -0.312 1.00 95.88 338 PHE A O 1
ATOM 2737 N N . LYS A 1 339 ? 23.421 3.342 0.478 1.00 94.81 339 LYS A N 1
ATOM 2738 C CA . LYS A 1 339 ? 24.862 3.087 0.348 1.00 94.81 339 LYS A CA 1
ATOM 2739 C C . LYS A 1 339 ? 25.113 1.791 -0.421 1.00 94.81 339 LYS A C 1
ATOM 2741 O O . LYS A 1 339 ? 24.227 0.942 -0.553 1.00 94.81 339 LYS A O 1
ATOM 2746 N N . GLY A 1 340 ? 26.339 1.624 -0.913 1.00 96.44 340 GLY A N 1
ATOM 2747 C CA . GLY A 1 340 ? 26.794 0.386 -1.549 1.00 96.44 340 GLY A CA 1
ATOM 2748 C C . GLY A 1 340 ? 25.944 -0.017 -2.758 1.00 96.44 340 GLY A C 1
ATOM 2749 O O . GLY A 1 340 ? 25.653 0.807 -3.624 1.00 96.44 340 GLY A O 1
ATOM 2750 N N . ARG A 1 341 ? 25.549 -1.296 -2.820 1.00 96.31 341 ARG A N 1
ATOM 2751 C CA . ARG A 1 341 ? 24.806 -1.872 -3.955 1.00 96.31 341 ARG A CA 1
ATOM 2752 C C . ARG A 1 341 ? 23.487 -1.148 -4.238 1.00 96.31 341 ARG A C 1
ATOM 2754 O O . ARG A 1 341 ? 23.189 -0.907 -5.397 1.00 96.31 341 ARG A O 1
ATOM 2761 N N . LYS A 1 342 ? 22.731 -0.761 -3.207 1.00 96.94 342 LYS A N 1
ATOM 2762 C CA . LYS A 1 342 ? 21.429 -0.092 -3.373 1.00 96.94 342 LYS A CA 1
ATOM 2763 C C . LYS A 1 342 ? 21.564 1.264 -4.069 1.00 96.94 342 LYS A C 1
ATOM 2765 O O . LYS A 1 342 ? 20.864 1.518 -5.036 1.00 96.94 342 LYS A O 1
ATOM 2770 N N . ALA A 1 343 ? 22.538 2.079 -3.659 1.00 97.25 343 ALA A N 1
ATOM 2771 C CA . ALA A 1 343 ? 22.819 3.350 -4.331 1.00 97.25 343 ALA A CA 1
ATOM 2772 C C . ALA A 1 343 ? 23.227 3.156 -5.802 1.00 97.25 343 ALA A C 1
ATOM 2774 O O . ALA A 1 343 ? 22.856 3.956 -6.655 1.00 97.25 343 ALA A O 1
ATOM 2775 N N . LYS A 1 344 ? 23.972 2.084 -6.116 1.00 97.38 344 LYS A N 1
ATOM 2776 C CA . LYS A 1 344 ? 24.317 1.741 -7.507 1.00 97.38 344 LYS A CA 1
ATOM 2777 C C . LYS A 1 344 ? 23.078 1.384 -8.338 1.00 97.38 344 LYS A C 1
ATOM 2779 O O . LYS A 1 344 ? 23.008 1.813 -9.481 1.00 97.38 344 LYS A O 1
ATOM 2784 N N . LEU A 1 345 ? 22.111 0.657 -7.767 1.00 97.62 345 LEU A N 1
ATOM 2785 C CA . LEU A 1 345 ? 20.850 0.328 -8.449 1.00 97.62 345 LEU A CA 1
ATOM 2786 C C . LEU A 1 345 ? 20.072 1.597 -8.817 1.00 97.62 345 LEU A C 1
ATOM 2788 O O . LEU A 1 345 ? 19.711 1.759 -9.974 1.00 97.62 345 LEU A O 1
ATOM 2792 N N . LEU A 1 346 ? 19.916 2.535 -7.878 1.00 98.06 346 LEU A N 1
ATOM 2793 C CA . LEU A 1 346 ? 19.196 3.789 -8.136 1.00 98.06 346 LEU A CA 1
ATOM 2794 C C . LEU A 1 346 ? 19.893 4.663 -9.186 1.00 98.06 346 LEU A C 1
ATOM 2796 O O . LEU A 1 346 ? 19.235 5.239 -10.044 1.00 98.06 346 LEU A O 1
ATOM 2800 N N . ARG A 1 347 ? 21.231 4.721 -9.175 1.00 98.12 347 ARG A N 1
ATOM 2801 C CA . ARG A 1 347 ? 21.988 5.425 -10.226 1.00 98.12 347 ARG A CA 1
ATOM 2802 C C . ARG A 1 347 ? 21.840 4.763 -11.597 1.00 98.12 347 ARG A C 1
ATOM 2804 O O . ARG A 1 347 ? 21.768 5.472 -12.591 1.00 98.12 347 ARG A O 1
ATOM 2811 N N . SER A 1 348 ? 21.775 3.432 -11.647 1.00 98.12 348 SER A N 1
ATOM 2812 C CA . SER A 1 348 ? 21.499 2.695 -12.886 1.00 98.12 348 SER A CA 1
ATOM 2813 C C . SER A 1 348 ? 20.089 2.982 -13.400 1.00 98.12 348 SER A C 1
ATOM 2815 O O . SER A 1 348 ? 19.921 3.248 -14.584 1.00 98.12 348 SER A O 1
ATOM 2817 N N . ALA A 1 349 ? 19.093 2.998 -12.509 1.00 97.75 349 ALA A N 1
ATOM 2818 C CA . ALA A 1 349 ? 17.719 3.325 -12.872 1.00 97.75 349 ALA A CA 1
ATOM 2819 C C . ALA A 1 349 ? 17.610 4.749 -13.425 1.00 97.75 349 ALA A C 1
ATOM 2821 O O . ALA A 1 349 ? 16.961 4.951 -14.447 1.00 97.75 349 ALA A O 1
ATOM 2822 N N . LYS A 1 350 ? 18.291 5.711 -12.787 1.00 98.12 350 LYS A N 1
ATOM 2823 C CA . LYS A 1 350 ? 18.420 7.084 -13.287 1.00 98.12 350 LYS A CA 1
ATOM 2824 C C . LYS A 1 350 ? 18.978 7.109 -14.705 1.00 98.12 350 LYS A C 1
ATOM 2826 O O . LYS A 1 350 ? 18.360 7.713 -15.568 1.00 98.12 350 LYS A O 1
ATOM 2831 N N . GLN A 1 351 ? 20.126 6.468 -14.931 1.00 97.81 351 GLN A N 1
ATOM 2832 C CA . GLN A 1 351 ? 20.781 6.455 -16.240 1.00 97.81 351 GLN A CA 1
ATOM 2833 C C . GLN A 1 351 ? 19.839 5.921 -17.323 1.00 97.81 351 GLN A C 1
ATOM 2835 O O . GLN A 1 351 ? 19.606 6.594 -18.319 1.00 97.81 351 GLN A O 1
ATOM 2840 N N . HIS A 1 352 ? 19.221 4.772 -17.065 1.00 97.56 352 HIS A N 1
ATOM 2841 C CA . HIS A 1 352 ? 18.279 4.168 -17.994 1.00 97.56 352 HIS A CA 1
ATOM 2842 C C . HIS A 1 352 ? 17.057 5.058 -18.271 1.00 97.56 352 HIS A C 1
ATOM 2844 O O . HIS A 1 352 ? 16.619 5.174 -19.407 1.00 97.56 352 HIS A O 1
ATOM 2850 N N . PHE A 1 353 ? 16.507 5.725 -17.252 1.00 96.94 353 PHE A N 1
ATOM 2851 C CA . PHE A 1 353 ? 15.373 6.624 -17.463 1.00 96.94 353 PHE A CA 1
ATOM 2852 C C . PHE A 1 353 ? 15.743 7.864 -18.283 1.00 96.94 353 PHE A C 1
ATOM 2854 O O . PHE A 1 353 ? 14.912 8.353 -19.038 1.00 96.94 353 PHE A O 1
ATOM 2861 N N . LEU A 1 354 ? 16.974 8.368 -18.166 1.00 96.44 354 LEU A N 1
ATOM 2862 C CA . LEU A 1 354 ? 17.444 9.467 -19.012 1.00 96.44 354 LEU A CA 1
ATOM 2863 C C . LEU A 1 354 ? 17.599 9.028 -20.471 1.00 96.44 354 LEU A C 1
ATOM 2865 O O . LEU A 1 354 ? 17.150 9.754 -21.347 1.00 96.44 354 LEU A O 1
ATOM 2869 N N . GLU A 1 355 ? 18.132 7.828 -20.717 1.00 96.06 355 GLU A N 1
ATOM 2870 C CA . GLU A 1 355 ? 18.197 7.237 -22.064 1.00 96.06 355 GLU A CA 1
ATOM 2871 C C . GLU A 1 355 ? 16.795 7.141 -22.688 1.00 96.06 355 GLU A C 1
ATOM 2873 O O . GLU A 1 355 ? 16.582 7.592 -23.808 1.00 96.06 355 GLU A O 1
ATOM 2878 N N . MET A 1 356 ? 15.800 6.676 -21.921 1.00 94.44 356 MET A N 1
ATOM 2879 C CA . MET A 1 356 ? 14.407 6.623 -22.385 1.00 94.44 356 MET A CA 1
ATOM 2880 C C . MET A 1 356 ? 13.828 7.996 -22.764 1.00 94.44 356 MET A C 1
ATOM 2882 O O . MET A 1 356 ? 12.994 8.070 -23.660 1.00 94.44 356 MET A O 1
ATOM 2886 N N . LEU A 1 357 ? 14.216 9.068 -22.062 1.00 92.19 357 LEU A N 1
ATOM 2887 C CA . LEU A 1 357 ? 13.736 10.429 -22.336 1.00 92.19 357 LEU A CA 1
ATOM 2888 C C . LEU A 1 357 ? 14.428 11.070 -23.546 1.00 92.19 357 LEU A C 1
ATOM 2890 O O . LEU A 1 357 ? 13.892 12.015 -24.113 1.00 92.19 357 LEU A O 1
ATOM 2894 N N . GLU A 1 358 ? 15.623 10.605 -23.909 1.00 91.00 358 GLU A N 1
ATOM 2895 C CA . GLU A 1 358 ? 16.329 11.050 -25.116 1.00 91.00 358 GLU A CA 1
ATOM 2896 C C . GLU A 1 358 ? 15.790 10.358 -26.380 1.00 91.00 358 GLU A C 1
ATOM 2898 O O . GLU A 1 358 ? 15.851 10.929 -27.468 1.00 91.00 358 GLU A O 1
ATOM 2903 N N . GLU A 1 359 ? 15.251 9.144 -26.235 1.00 87.88 359 GLU A N 1
ATOM 2904 C CA . GLU A 1 359 ? 14.664 8.346 -27.320 1.00 87.88 359 GLU A CA 1
ATOM 2905 C C . GLU A 1 359 ? 13.193 8.696 -27.634 1.00 87.88 359 GLU A C 1
ATOM 2907 O O . GLU A 1 359 ? 12.681 8.282 -28.679 1.00 87.88 359 GLU A O 1
ATOM 2912 N N . SER A 1 360 ? 12.514 9.435 -26.749 1.00 75.31 360 SER A N 1
ATOM 2913 C CA . SER A 1 360 ? 11.112 9.873 -26.881 1.00 75.31 360 SER A CA 1
ATOM 2914 C C . SER A 1 360 ? 10.984 11.257 -27.503 1.00 75.31 360 SER A C 1
ATOM 2916 O O . SER A 1 360 ? 10.074 11.444 -28.343 1.00 75.31 360 SER A O 1
#

Radius of gyration: 27.92 Å; Cα contacts (8 Å, |Δi|>4): 616; chains: 1; bounding box: 74×46×80 Å

Foldseek 3Di:
DDPDPPPCLPFAPNNVCVVCLLVQWDWPDKFFQAFPLLVVLVVQQVVCVVVDDDVSNVVSPVSNVCSVVVDDRGPRVDRGGGRGMDIDIDNDPDDALAQPDPLLVDFQDPLLVPFDDPDDSLLLSVLLCCLQPADSPNFAAEAEAQALNNSVSSNQNNVVNNCVVVVHDAAQRYEYEDQQFDDPVCEPPRHDVPDDTRDGPVVSSCVSCVVRVRHHDYDHRDCLVPADPRAAYQEAEHDNPQDLLSVLQCQLRHLQRYDAPGHKYKYFQLQAQASCLSVLLVCLLCVVQWDWHHASVGGITMIHRHDRDDPVSRDSRRSNPDDLVSSLVSLQVSLVVDDDSSSVRSVNHNVNVVVVVVVD

pLDDT: mean 90.23, std 11.41, range [42.91, 98.88]

Secondary structure (DSSP, 8-state):
--SSTT--TTTSHHHHHHHHHHTT-EEEEEEEEEEHHHHHHHHHHHHHHHH--HHHHHHHHHHHHHHHHHS-TT-TT-SSSEEEEEEEEE---PPP--TT-GGGGSPPPGGGTTS--SS-HHHHHHHHHIIIII--SSSEEEEE--TTSHHHHHHHHHHHHHHHHHTPPP---EEEEE--B--GGGBTTTB-TT--TT-B-HHHHHHHHGGGGGGEEEEES-GGGS---S--EEEEEE----SHHHHHHHHHHHGGGB-TTT-EEEEEEEE-SSS-HHHHHHHHHTGGGEEEEEE-SSEEEEEEE-SPPPGGG--TTHHHHS-HHHHHHHHHHHHHT--HHHHHHHHHHHHHHHHHHHH-

Sequence (360 aa):
FHACPGDFRRYTADGLCALGHRAGLEVVCVLPVHSIAQTLGWILWEYAQEKGGRVRRALAWTAAYAATRLSNRTDTALVRNANTFQAVFRRPIRKPLTPASAWRRRAVPVACARVPTMLMPGELRLLHYLAEERYTGEGAIVDAGCFLGGSTLALADGLRRNLRRRGVEEEKLIRSYDRFEIEGWTVGSFFPESARAGESFRPLFDRNIEPYAGLVDVHPGDVRLWPWEGGPVEILFIDLAKHWTVCDWVTWQFFPHLIPGKSVVIQQDYLYHHWVAWIHVTMEFYSEYFEYVCDTGSNSVVFLNTRRIPEEFLREKTVESLTTAEKVELMDRAAARFKGRKAKLLRSAKQHFLEMLEES

Solvent-accessible surface area (backbone atoms only — not comparable to full-atom values): 19446 Å² total; per-residue (Å²): 135,78,98,48,102,79,76,52,52,81,58,38,56,68,19,44,48,55,49,36,48,74,70,67,28,42,76,73,48,71,40,37,56,37,43,48,48,49,54,54,22,50,55,45,36,53,52,22,62,75,72,41,63,71,66,48,36,51,54,26,47,52,51,24,52,49,32,49,70,73,40,66,61,70,49,71,82,45,73,80,65,36,67,36,64,48,73,46,70,39,77,72,86,72,77,74,74,46,71,85,41,73,41,81,76,50,70,63,54,74,78,37,74,84,44,69,59,89,70,50,66,52,48,36,17,41,43,17,40,44,28,33,76,62,60,79,80,81,37,28,36,36,35,35,46,27,76,48,27,31,61,50,34,20,30,46,56,15,31,53,53,30,31,59,77,69,75,46,83,86,50,64,44,31,42,35,29,33,58,44,54,37,50,68,85,42,43,65,79,79,36,58,78,85,60,54,61,71,41,69,48,49,71,58,20,50,63,66,40,51,97,47,48,65,34,48,40,79,47,76,31,65,65,88,80,57,77,73,79,77,65,37,34,37,36,40,39,43,56,59,53,71,43,53,73,48,38,16,45,51,44,46,52,47,56,78,28,45,40,56,71,64,11,36,40,34,38,48,48,60,50,36,45,57,81,39,36,54,57,37,29,51,54,48,71,49,36,93,30,43,42,84,40,39,59,53,89,52,32,37,35,34,29,34,29,60,41,74,73,55,73,91,75,61,42,72,47,52,65,77,71,48,52,72,68,57,43,49,54,24,34,50,54,49,21,66,77,44,62,71,72,55,20,51,24,34,51,38,5,42,52,47,48,52,54,56,63,72,77,105